Protein AF-A0A4Y9ZSH2-F1 (afdb_monomer_lite)

Secondary structure (DSSP, 8-state):
--------------PPPEEE-GGGGSTT-HHHHHHHHHHHHHHHHHTS--EEE-TTTS-THHHHHHHHHHHHHHTS-HHHHHTTBGGGTTSSSEEE-TTTSEETTEE-S--EEE-B---SS--TTSTT-S-----SSTTHHHHHHHHHHHHHHHHHHHHHHHHHHTT--HHHHHHHHTTTTT---BSS---HHHHTTTSS-----------SS-------B----TT-EE---HHHHHHHHT--TTSS-TTSPPPP-PPPPPEEHHHHHHHHHHHHHHTS-----

Radius of gyration: 20.84 Å; chains: 1; bounding box: 64×44×51 Å

Foldseek 3Di:
DDDDDDDDPDPPDDDAAEAELVCLVDPPSPVNLLVSLQSLLQSLFAPLDHHYDCVVQDPPVLVVVLQVVVVVLVPDDPVLQCVFALLVAQVAAGKADFQLWFDQLTRHRDIDGKDWDADPPADRPHHPRTDHDDHPPPCNVVSVVVVLVSVLVVVLSVLVSNCVSLVHDPVLNVVVCVFQVVFGKILDEDDVCFQLQQSRDPDDDDDDDPDPDDDDDRRIYRHTDQFDWGHHRPSSVVVQVPDDPVSDDPNGDDGDPDHHDIDRNNVVVSVQSCCRNPPSNNDPD

pLDDT: mean 79.4, std 17.87, range [27.34, 97.19]

Sequence (285 aa):
MTTILTPKTFPEAASLPIIDIAPWLRDGDKKGRLSTSASLHAACLEYGFFYLNISSYVDAAEPLELARLAHEFFALPQEEKDSISLSKQDCARGYQRLKENVTQGKGDSHEALDFYRPVEEPDKTKPLWGENQWPTIPTFREKYEKWVHKMKNLGLIVMEAMSVGLGMTPEEWQELRRQVDDSFWVMRVIVWEIWTNGLYNSTLHRVIHKGTNYRVSIPFFFEPNFTAVVKPLSAALRIQEGLDTSGRIPGTIPQSHKKYEPTVYGEFLKAKVSGNFATGKGKYD

Organism: NCBI:txid135208

InterPro domains:
  IPR026992 Non-haem dioxygenase, N-terminal domain [PF14226] (16-136)
  IPR027443 Isopenicillin N synthase-like superfamily [G3DSA:2.60.120.330] (2-190)
  IPR027443 Isopenicillin N synthase-like superfamily [G3DSA:2.60.120.330] (191-277)
  IPR044861 Isopenicillin N synthase-like, Fe(2+) 2OG dioxygenase domain [PF03171] (173-224)

Structure (mmCIF, N/CA/C/O backbone):
data_AF-A0A4Y9ZSH2-F1
#
_entry.id   AF-A0A4Y9ZSH2-F1
#
loop_
_atom_site.group_PDB
_atom_site.id
_atom_site.type_symbol
_atom_site.label_atom_id
_atom_site.label_alt_id
_atom_site.label_comp_id
_atom_site.label_asym_id
_atom_site.label_entity_id
_atom_site.label_seq_id
_atom_site.pdbx_PDB_ins_code
_atom_site.Cartn_x
_atom_site.Cartn_y
_atom_site.Cartn_z
_atom_site.occupancy
_atom_site.B_iso_or_equiv
_atom_site.auth_seq_id
_atom_site.auth_comp_id
_atom_site.auth_asym_id
_atom_site.auth_atom_id
_atom_site.pdbx_PDB_model_num
ATOM 1 N N . MET A 1 1 ? -41.940 26.003 -24.660 1.00 34.62 1 MET A N 1
ATOM 2 C CA . MET A 1 1 ? -40.513 25.758 -24.951 1.00 34.62 1 MET A CA 1
ATOM 3 C C . MET A 1 1 ? -39.856 25.297 -23.666 1.00 34.62 1 MET A C 1
ATOM 5 O O . MET A 1 1 ? -39.687 26.110 -22.770 1.00 34.62 1 MET A O 1
ATOM 9 N N . THR A 1 2 ? -39.538 24.010 -23.562 1.00 27.34 2 THR A N 1
ATOM 10 C CA . THR A 1 2 ? -38.763 23.467 -22.441 1.00 27.34 2 THR A CA 1
ATOM 11 C C . THR A 1 2 ? -37.757 22.503 -23.046 1.00 27.34 2 THR A C 1
ATOM 13 O O . THR A 1 2 ? -38.114 21.414 -23.489 1.00 27.34 2 THR A O 1
ATOM 16 N N . THR A 1 3 ? -36.520 22.967 -23.181 1.00 28.02 3 THR A N 1
ATOM 17 C CA . THR A 1 3 ? -35.417 22.205 -23.766 1.00 28.02 3 THR A CA 1
ATOM 18 C C . THR A 1 3 ? -34.987 21.138 -22.767 1.00 28.02 3 THR A C 1
ATOM 20 O O . THR A 1 3 ? -34.390 21.449 -21.738 1.00 28.02 3 THR A O 1
ATOM 23 N N . ILE A 1 4 ? -35.311 19.879 -23.055 1.00 33.28 4 ILE A N 1
ATOM 24 C CA . ILE A 1 4 ? -34.759 18.729 -22.338 1.00 33.28 4 ILE A CA 1
ATOM 25 C C . ILE A 1 4 ? -33.301 18.596 -22.786 1.00 33.28 4 ILE A C 1
ATOM 27 O O . ILE A 1 4 ? -33.025 18.343 -23.958 1.00 33.28 4 ILE A O 1
ATOM 31 N N . LEU A 1 5 ? -32.366 18.813 -21.861 1.00 31.08 5 LEU A N 1
ATOM 32 C CA . LEU A 1 5 ? -30.945 18.577 -22.090 1.00 31.08 5 LEU A CA 1
ATOM 33 C C . LEU A 1 5 ? -30.725 17.070 -22.263 1.00 31.08 5 LEU A C 1
ATOM 35 O O . LEU A 1 5 ? -30.874 16.299 -21.316 1.00 31.08 5 LEU A O 1
ATOM 39 N N . THR A 1 6 ? -30.375 16.648 -23.476 1.00 34.72 6 THR A N 1
ATOM 40 C CA . THR A 1 6 ? -29.894 15.290 -23.750 1.00 34.72 6 THR A CA 1
ATOM 41 C C . THR A 1 6 ? -28.630 15.004 -22.931 1.00 34.72 6 THR A C 1
ATOM 43 O O . THR A 1 6 ? -27.783 15.899 -22.806 1.00 34.72 6 THR A O 1
ATOM 46 N N . PRO A 1 7 ? -28.451 13.782 -22.391 1.00 37.91 7 PRO A N 1
ATOM 47 C CA . PRO A 1 7 ? -27.226 13.426 -21.690 1.00 37.91 7 PRO A CA 1
ATOM 48 C C . PRO A 1 7 ? -26.052 13.593 -22.651 1.00 37.91 7 PRO A C 1
ATOM 50 O O . PRO A 1 7 ? -26.074 13.049 -23.755 1.00 37.91 7 PRO A O 1
ATOM 53 N N . LYS A 1 8 ? -25.023 14.344 -22.242 1.00 37.22 8 LYS A N 1
ATOM 54 C CA . LYS A 1 8 ? -23.729 14.298 -22.923 1.00 37.22 8 LYS A CA 1
ATOM 55 C C . LYS A 1 8 ? -23.280 12.841 -22.903 1.00 37.22 8 LYS A C 1
ATOM 57 O O . LYS A 1 8 ? -23.040 12.290 -21.831 1.00 37.22 8 LYS A O 1
ATOM 62 N N . THR A 1 9 ? -23.207 12.222 -24.073 1.00 34.72 9 THR A N 1
ATOM 63 C CA . THR A 1 9 ? -22.517 10.951 -24.263 1.00 34.72 9 THR A CA 1
ATOM 64 C C . THR A 1 9 ? -21.087 11.150 -23.775 1.00 34.72 9 THR A C 1
ATOM 66 O O . THR A 1 9 ? -20.327 11.917 -24.368 1.00 34.72 9 THR A O 1
ATOM 69 N N . PHE A 1 10 ? -20.745 10.540 -22.641 1.00 40.16 10 PHE A N 1
ATOM 70 C CA . PHE A 1 10 ? -19.351 10.424 -22.237 1.00 40.16 10 PHE A CA 1
ATOM 71 C C . PHE A 1 10 ? -18.642 9.603 -23.324 1.00 40.16 10 PHE A C 1
ATOM 73 O O . PHE A 1 10 ? -19.229 8.614 -23.774 1.00 40.16 10 PHE A O 1
ATOM 80 N N . PRO A 1 11 ? -17.444 10.004 -23.789 1.00 43.72 11 PRO A N 1
ATOM 81 C CA . PRO A 1 11 ? -16.657 9.146 -24.664 1.00 43.72 11 PRO A CA 1
ATOM 82 C C . PRO A 1 11 ? -16.506 7.778 -23.994 1.00 43.72 11 PRO A C 1
ATOM 84 O O . PRO A 1 11 ? -16.401 7.706 -22.766 1.00 43.72 11 PRO A O 1
ATOM 87 N N . GLU A 1 12 ? -16.564 6.715 -24.795 1.00 46.25 12 GLU A N 1
ATOM 88 C CA . GLU A 1 12 ? -16.371 5.338 -24.346 1.00 46.25 12 GLU A CA 1
ATOM 89 C C . GLU A 1 12 ? -15.112 5.302 -23.472 1.00 46.25 12 GLU A C 1
ATOM 91 O O . GLU A 1 12 ? -14.026 5.681 -23.915 1.00 46.25 12 GLU A O 1
ATOM 96 N N . ALA A 1 13 ? -15.282 5.021 -22.178 1.00 55.47 13 ALA A N 1
ATOM 97 C CA . ALA A 1 13 ? -14.192 5.152 -21.225 1.00 55.47 13 ALA A CA 1
ATOM 98 C C . ALA A 1 13 ? -13.107 4.147 -21.614 1.00 55.47 13 ALA A C 1
ATOM 100 O O . ALA A 1 13 ? -13.357 2.944 -21.566 1.00 55.47 13 ALA A O 1
ATOM 101 N N . ALA A 1 14 ? -11.921 4.633 -21.996 1.00 61.38 14 ALA A N 1
ATOM 102 C CA . ALA A 1 14 ? -10.758 3.778 -22.182 1.00 61.38 14 ALA A CA 1
ATOM 103 C C . ALA A 1 14 ? -10.596 2.923 -20.916 1.00 61.38 14 ALA A C 1
ATOM 105 O O . ALA A 1 14 ? -10.432 3.451 -19.813 1.00 61.38 14 ALA A O 1
ATOM 106 N N . SER A 1 15 ? -10.745 1.605 -21.052 1.00 80.88 15 SER A N 1
ATOM 107 C CA . SER A 1 15 ? -10.573 0.690 -19.930 1.00 80.88 15 SER A CA 1
ATOM 108 C C . SER A 1 15 ? -9.107 0.708 -19.516 1.00 80.88 15 SER A C 1
ATOM 110 O O . SER A 1 15 ? -8.237 0.531 -20.368 1.00 80.88 15 SER A O 1
ATOM 112 N N . LEU A 1 16 ? -8.834 0.892 -18.222 1.00 87.06 16 LEU A N 1
ATOM 113 C CA . LEU A 1 16 ? -7.470 0.790 -17.703 1.00 87.06 16 LEU A CA 1
ATOM 114 C C . LEU A 1 16 ? -6.865 -0.578 -18.063 1.00 87.06 16 LEU A C 1
ATOM 116 O O . LEU A 1 16 ? -7.583 -1.585 -18.022 1.00 87.06 16 LEU A O 1
ATOM 120 N N . PRO A 1 17 ? -5.559 -0.641 -18.370 1.00 91.62 17 PRO A N 1
ATOM 121 C CA . PRO A 1 17 ? -4.914 -1.897 -18.718 1.00 91.62 17 PRO A CA 1
ATOM 122 C C . PRO A 1 17 ? -4.958 -2.876 -17.539 1.00 91.62 17 PRO A C 1
ATOM 124 O O . PRO A 1 17 ? -4.771 -2.491 -16.382 1.00 91.62 17 PRO A O 1
ATOM 127 N N . ILE A 1 18 ? -5.191 -4.153 -17.850 1.00 95.06 18 ILE A N 1
ATOM 128 C CA . ILE A 1 18 ? -5.069 -5.267 -16.908 1.00 95.06 18 ILE A CA 1
ATOM 129 C C . ILE A 1 18 ? -3.747 -5.971 -17.206 1.00 95.06 18 ILE A C 1
ATOM 131 O O . ILE A 1 18 ? -3.556 -6.493 -18.302 1.00 95.06 18 ILE A O 1
ATOM 135 N N . ILE A 1 19 ? -2.837 -5.980 -16.238 1.00 96.38 19 ILE A N 1
ATOM 136 C CA . ILE A 1 19 ? -1.473 -6.488 -16.400 1.00 96.38 19 ILE A CA 1
ATOM 137 C C . ILE A 1 19 ? -1.294 -7.726 -15.524 1.00 96.38 19 ILE A C 1
ATOM 139 O O . ILE A 1 19 ? -1.553 -7.675 -14.326 1.00 96.38 19 ILE A O 1
ATOM 143 N N . ASP A 1 20 ? -0.853 -8.840 -16.108 1.00 96.69 20 ASP A N 1
ATOM 144 C CA . ASP A 1 20 ? -0.603 -10.085 -15.375 1.00 96.69 20 ASP A CA 1
ATOM 145 C C . ASP A 1 20 ? 0.822 -10.136 -14.809 1.00 96.69 20 ASP A C 1
ATOM 147 O O . ASP A 1 20 ? 1.808 -9.985 -15.541 1.00 96.69 20 ASP A O 1
ATOM 151 N N . ILE A 1 21 ? 0.921 -10.358 -13.494 1.00 96.62 21 ILE A N 1
ATOM 152 C CA . ILE A 1 21 ? 2.196 -10.454 -12.776 1.00 96.62 21 ILE A CA 1
ATOM 153 C C . ILE A 1 21 ? 2.795 -11.866 -12.806 1.00 96.62 21 ILE A C 1
ATOM 155 O O . ILE A 1 21 ? 3.947 -12.044 -12.416 1.00 96.62 21 ILE A O 1
ATOM 159 N N . ALA A 1 22 ? 2.062 -12.878 -13.283 1.00 97.06 22 ALA A N 1
ATOM 160 C CA . ALA A 1 22 ? 2.500 -14.276 -13.275 1.00 97.06 22 ALA A CA 1
ATOM 161 C C . ALA A 1 22 ? 3.917 -14.533 -13.840 1.00 97.06 22 ALA A C 1
ATOM 163 O O . ALA A 1 22 ? 4.637 -15.351 -13.257 1.00 97.06 22 ALA A O 1
ATOM 164 N N . PRO A 1 23 ? 4.390 -13.853 -14.909 1.00 97.19 23 PRO A N 1
ATOM 165 C CA . PRO A 1 23 ? 5.764 -14.025 -15.396 1.00 97.19 23 PRO A CA 1
ATOM 166 C C . PRO A 1 23 ? 6.853 -13.684 -14.372 1.00 97.19 23 PRO A C 1
ATOM 168 O O . PRO A 1 23 ? 7.943 -14.255 -14.400 1.00 97.19 23 PRO A O 1
ATOM 171 N N . TRP A 1 24 ? 6.558 -12.779 -13.441 1.00 95.94 24 TRP A N 1
ATOM 172 C CA . TRP A 1 24 ? 7.470 -12.375 -12.375 1.00 95.94 24 TRP A CA 1
ATOM 173 C C . TRP A 1 24 ? 7.472 -13.328 -11.172 1.00 95.94 24 TRP A C 1
ATOM 175 O O . TRP A 1 24 ? 8.364 -13.242 -10.335 1.00 95.94 24 TRP A O 1
ATOM 185 N N . LEU A 1 25 ? 6.534 -14.278 -11.110 1.00 94.81 25 LEU A N 1
ATOM 186 C CA . LEU A 1 25 ? 6.449 -15.289 -10.046 1.00 94.81 25 LEU A CA 1
ATOM 187 C C . LEU A 1 25 ? 7.227 -16.573 -10.364 1.00 94.81 25 LEU A C 1
ATOM 189 O O . LEU A 1 25 ? 7.342 -17.455 -9.517 1.00 94.81 25 LEU A O 1
ATOM 193 N N . ARG A 1 26 ? 7.714 -16.712 -11.602 1.00 89.88 26 ARG A N 1
ATOM 194 C CA . ARG A 1 26 ? 8.382 -17.917 -12.108 1.00 89.88 26 ARG A CA 1
ATOM 195 C C . ARG A 1 26 ? 9.829 -17.607 -12.446 1.00 89.88 26 ARG A C 1
ATOM 197 O O . ARG A 1 26 ? 10.126 -16.568 -13.043 1.00 89.88 26 ARG A O 1
ATOM 204 N N . ASP A 1 27 ? 10.726 -18.525 -12.122 1.00 86.25 27 ASP A N 1
ATOM 205 C CA . ASP A 1 27 ? 12.119 -18.416 -12.538 1.00 86.25 27 ASP A CA 1
ATOM 206 C C . ASP A 1 27 ? 12.274 -18.724 -14.032 1.00 86.25 27 ASP A C 1
ATOM 208 O O . ASP A 1 27 ? 11.602 -19.590 -14.590 1.00 86.25 27 ASP A O 1
ATOM 212 N N . GLY A 1 28 ? 13.165 -17.989 -14.701 1.00 84.75 28 GLY A N 1
ATOM 213 C CA . GLY A 1 28 ? 13.553 -18.254 -16.090 1.00 84.75 28 GLY A CA 1
ATOM 214 C C . GLY A 1 28 ? 12.653 -17.669 -17.190 1.00 84.75 28 GLY A C 1
ATOM 215 O O . GLY A 1 28 ? 13.060 -17.692 -18.352 1.00 84.75 28 GLY A O 1
ATOM 216 N N . ASP A 1 29 ? 11.496 -17.074 -16.875 1.00 91.19 29 ASP A N 1
ATOM 217 C CA . ASP A 1 29 ? 10.594 -16.462 -17.872 1.00 91.19 29 ASP A CA 1
ATOM 218 C C . ASP A 1 29 ? 11.053 -15.058 -18.317 1.00 91.19 29 ASP A C 1
ATOM 220 O O . ASP A 1 29 ? 10.394 -14.041 -18.093 1.00 91.19 29 ASP A O 1
ATOM 224 N N . LYS A 1 30 ? 12.229 -14.981 -18.951 1.00 92.50 30 LYS A N 1
ATOM 225 C CA . LYS A 1 30 ? 12.838 -13.703 -19.364 1.00 92.50 30 LYS A CA 1
ATOM 226 C C . LYS A 1 30 ? 11.933 -12.895 -20.297 1.00 92.50 30 LYS A C 1
ATOM 228 O O . LYS A 1 30 ? 11.801 -11.686 -20.133 1.00 92.50 30 LYS A O 1
ATOM 233 N N . LYS A 1 31 ? 11.308 -13.559 -21.277 1.00 94.50 31 LYS A N 1
ATOM 234 C CA . LYS A 1 31 ? 10.448 -12.898 -22.268 1.00 94.50 31 LYS A CA 1
ATOM 235 C C . LYS A 1 31 ? 9.162 -12.377 -21.625 1.00 94.50 31 LYS A C 1
ATOM 237 O O . LYS A 1 31 ? 8.782 -11.241 -21.896 1.00 94.50 31 LYS A O 1
ATOM 242 N N . GLY A 1 32 ? 8.522 -13.176 -20.769 1.00 95.56 32 GLY A N 1
ATOM 243 C CA . GLY A 1 32 ? 7.326 -12.761 -20.046 1.00 95.56 32 GLY A CA 1
ATOM 244 C C . GLY A 1 32 ? 7.609 -11.591 -19.106 1.00 95.56 32 GLY A C 1
ATOM 245 O O . GLY A 1 32 ? 6.885 -10.602 -19.155 1.00 95.56 32 GLY A O 1
ATOM 246 N N . ARG A 1 33 ? 8.708 -11.637 -18.338 1.00 95.88 33 ARG A N 1
ATOM 247 C CA . ARG A 1 33 ? 9.111 -10.531 -17.451 1.00 95.88 33 ARG A CA 1
ATOM 248 C C . ARG A 1 33 ? 9.298 -9.217 -18.209 1.00 95.88 33 ARG A C 1
ATOM 250 O O . ARG A 1 33 ? 8.721 -8.214 -17.803 1.00 95.88 33 ARG A O 1
ATOM 257 N N . LEU A 1 34 ? 10.024 -9.239 -19.333 1.00 95.25 34 LEU A N 1
ATOM 258 C CA . LEU A 1 34 ? 10.220 -8.057 -20.185 1.00 95.25 34 LEU A CA 1
ATOM 259 C C . LEU A 1 34 ? 8.894 -7.509 -20.728 1.00 95.25 34 LEU A C 1
ATOM 261 O O . LEU A 1 34 ? 8.670 -6.302 -20.692 1.00 95.25 34 LEU A O 1
ATOM 265 N N . SER A 1 35 ? 8.003 -8.389 -21.194 1.00 95.69 35 SER A N 1
ATOM 266 C CA . SER A 1 35 ? 6.684 -7.985 -21.688 1.00 95.69 35 SER A CA 1
ATOM 267 C C . SER A 1 35 ? 5.836 -7.343 -20.587 1.00 95.69 35 SER A C 1
ATOM 269 O O . SER A 1 35 ? 5.268 -6.277 -20.809 1.00 95.69 35 SER A O 1
ATOM 271 N N . THR A 1 36 ? 5.772 -7.951 -19.397 1.00 96.62 36 THR A N 1
ATOM 272 C CA . THR A 1 36 ? 5.038 -7.402 -18.247 1.00 96.62 36 THR A CA 1
ATOM 273 C C . THR A 1 36 ? 5.600 -6.041 -17.834 1.00 96.62 36 THR A C 1
ATOM 275 O O . THR A 1 36 ? 4.837 -5.101 -17.622 1.00 96.62 36 THR A O 1
ATOM 278 N N . SER A 1 37 ? 6.926 -5.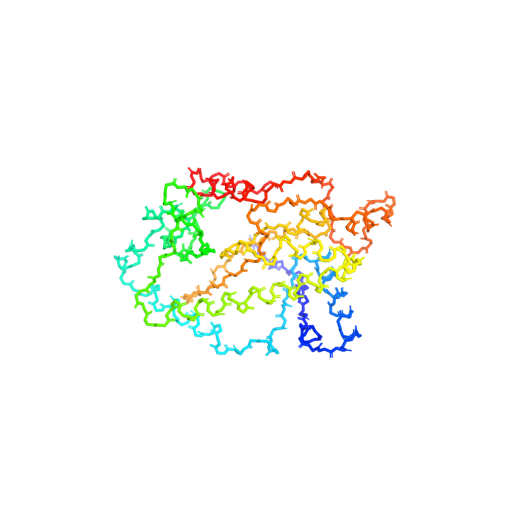902 -17.771 1.00 96.31 37 SER A N 1
ATOM 279 C CA . SER A 1 37 ? 7.600 -4.642 -17.441 1.00 96.31 37 SER A CA 1
ATOM 280 C C . SER A 1 37 ? 7.316 -3.527 -18.445 1.00 96.31 37 SER A C 1
ATOM 282 O O . SER A 1 37 ? 7.059 -2.395 -18.038 1.00 96.31 37 SER A O 1
ATOM 284 N N . ALA A 1 38 ? 7.304 -3.839 -19.744 1.00 93.75 38 ALA A N 1
ATOM 285 C CA . ALA A 1 38 ? 6.947 -2.876 -20.782 1.00 93.75 38 ALA A CA 1
ATOM 286 C C . ALA A 1 38 ? 5.488 -2.407 -20.648 1.00 93.75 38 ALA A C 1
ATOM 288 O O . ALA A 1 38 ? 5.216 -1.212 -20.745 1.00 93.75 38 ALA A O 1
ATOM 289 N N . SER A 1 39 ? 4.555 -3.321 -20.355 1.00 94.38 39 SER A N 1
ATOM 290 C CA . SER A 1 39 ? 3.151 -2.968 -20.108 1.00 94.38 39 SER A CA 1
ATOM 291 C C . SER A 1 39 ? 2.970 -2.104 -18.858 1.00 94.38 39 SER A C 1
ATOM 293 O O . SER A 1 39 ? 2.193 -1.154 -18.897 1.00 94.38 39 SER A O 1
ATOM 295 N N . LEU A 1 40 ? 3.694 -2.394 -17.768 1.00 93.06 40 LEU A N 1
ATOM 296 C CA . LEU A 1 40 ? 3.680 -1.563 -16.556 1.00 93.06 40 LEU A CA 1
ATOM 297 C C . LEU A 1 40 ? 4.196 -0.154 -16.850 1.00 93.06 40 LEU A C 1
ATOM 299 O O . LEU A 1 40 ? 3.551 0.822 -16.480 1.00 93.06 40 LEU A O 1
ATOM 303 N N . HIS A 1 41 ? 5.325 -0.051 -17.554 1.00 91.06 41 HIS A N 1
ATOM 304 C CA . HIS A 1 41 ? 5.907 1.230 -17.940 1.00 91.06 41 HIS A CA 1
ATOM 305 C C . HIS A 1 41 ? 4.937 2.066 -18.784 1.00 91.06 41 HIS A C 1
ATOM 307 O O . HIS A 1 41 ? 4.653 3.210 -18.430 1.00 91.06 41 HIS A O 1
ATOM 313 N N . ALA A 1 42 ? 4.361 1.477 -19.838 1.00 88.38 42 ALA A N 1
ATOM 314 C CA . ALA A 1 42 ? 3.377 2.146 -20.687 1.00 88.38 42 ALA A CA 1
ATOM 315 C C . ALA A 1 42 ? 2.142 2.588 -19.888 1.00 88.38 42 ALA A C 1
ATOM 317 O O . ALA A 1 42 ? 1.715 3.735 -19.990 1.00 88.38 42 ALA A O 1
ATOM 318 N N . ALA A 1 43 ? 1.611 1.724 -19.018 1.00 88.44 43 ALA A N 1
ATOM 319 C CA . ALA A 1 43 ? 0.450 2.064 -18.205 1.00 88.44 43 ALA A CA 1
ATOM 320 C C . ALA A 1 43 ? 0.718 3.229 -17.238 1.00 88.44 43 ALA A C 1
ATOM 322 O O . ALA A 1 43 ? -0.125 4.115 -17.072 1.00 88.44 43 ALA A O 1
ATOM 323 N N . CYS A 1 44 ? 1.902 3.257 -16.624 1.00 87.12 44 CYS A N 1
ATOM 324 C CA . CYS A 1 44 ? 2.326 4.360 -15.770 1.00 87.12 44 CYS A CA 1
ATOM 325 C C . CYS A 1 44 ? 2.515 5.670 -16.550 1.00 87.12 44 CYS A C 1
ATOM 327 O O . CYS A 1 44 ? 2.158 6.725 -16.025 1.00 87.12 44 CYS A O 1
ATOM 329 N N . LEU A 1 45 ? 3.032 5.608 -17.782 1.00 81.88 45 LEU A N 1
ATOM 330 C CA . LEU A 1 45 ? 3.220 6.774 -18.651 1.00 81.88 45 LEU A CA 1
ATOM 331 C C . LEU A 1 45 ? 1.920 7.313 -19.253 1.00 81.88 45 LEU A C 1
ATOM 333 O O . LEU A 1 45 ? 1.825 8.514 -19.479 1.00 81.88 45 LEU A O 1
ATOM 337 N N . GLU A 1 46 ? 0.952 6.454 -19.568 1.00 83.44 46 GLU A N 1
ATOM 338 C CA . GLU A 1 46 ? -0.277 6.835 -20.277 1.00 83.44 46 GLU A CA 1
ATOM 339 C C . GLU A 1 46 ? -1.437 7.154 -19.330 1.00 83.44 46 GLU A C 1
ATOM 341 O O . GLU A 1 46 ? -2.182 8.103 -19.566 1.00 83.44 46 GLU A O 1
ATOM 346 N N . TYR A 1 47 ? -1.593 6.379 -18.254 1.00 84.06 47 TYR A N 1
ATOM 347 C CA . TYR A 1 47 ? -2.776 6.449 -17.388 1.00 84.06 47 TYR A CA 1
ATOM 348 C C . TYR A 1 47 ? -2.441 6.816 -15.943 1.00 84.06 47 TYR A C 1
ATOM 350 O O . TYR A 1 47 ? -3.306 7.323 -15.231 1.00 84.06 47 TYR A O 1
ATOM 358 N N . GLY A 1 48 ? -1.231 6.490 -15.474 1.00 81.25 48 GLY A N 1
ATOM 359 C CA . GLY A 1 48 ? -0.866 6.566 -14.054 1.00 81.25 48 GLY A CA 1
ATOM 360 C C . GLY A 1 48 ? -1.633 5.580 -13.155 1.00 81.25 48 GLY A C 1
ATOM 361 O O . GLY A 1 48 ? -1.480 5.610 -11.936 1.00 81.25 48 GLY A O 1
ATOM 362 N N . PHE A 1 49 ? -2.443 4.695 -13.747 1.00 85.56 49 PHE A N 1
ATOM 363 C CA . PHE A 1 49 ? -3.208 3.637 -13.091 1.00 85.56 49 PHE A CA 1
ATOM 364 C C . PHE A 1 49 ? -3.296 2.399 -13.985 1.00 85.56 49 PHE A C 1
ATOM 366 O O . PHE A 1 49 ? -3.339 2.490 -15.209 1.00 85.56 49 PHE A O 1
ATOM 373 N N . PHE A 1 50 ? -3.389 1.233 -13.355 1.00 91.19 50 PHE A N 1
ATOM 374 C CA . PHE A 1 50 ? -3.641 -0.047 -14.010 1.00 91.19 50 PHE A CA 1
ATOM 375 C C . PHE A 1 50 ? -4.295 -1.015 -13.024 1.00 91.19 50 PHE A C 1
ATOM 377 O O . PHE A 1 50 ? -4.214 -0.835 -11.806 1.00 91.19 50 PHE A O 1
ATOM 384 N N . TYR A 1 51 ? -4.923 -2.062 -13.549 1.00 92.69 51 TYR A N 1
ATOM 385 C CA . TYR A 1 51 ? -5.294 -3.231 -12.763 1.00 92.69 51 TYR A CA 1
ATOM 386 C C . TYR A 1 51 ? -4.167 -4.257 -12.834 1.00 92.69 51 TYR A C 1
ATOM 388 O O . TYR A 1 51 ? -3.666 -4.566 -13.913 1.00 92.69 51 TYR A O 1
ATOM 396 N N . LEU A 1 52 ? -3.785 -4.815 -11.689 1.00 95.44 52 LEU A N 1
ATOM 397 C CA . LEU A 1 52 ? -2.838 -5.923 -11.630 1.00 95.44 52 LEU A CA 1
ATOM 398 C C . LEU A 1 52 ? -3.613 -7.230 -11.444 1.00 95.44 52 LEU A C 1
ATOM 400 O O . LEU A 1 52 ? -4.310 -7.404 -10.443 1.00 95.44 52 LEU A O 1
ATOM 404 N N . ASN A 1 53 ? -3.495 -8.154 -12.394 1.00 95.81 53 ASN A N 1
ATOM 405 C CA . ASN A 1 53 ? -3.975 -9.514 -12.212 1.00 95.81 53 ASN A CA 1
ATOM 406 C C . ASN A 1 53 ? -2.982 -10.273 -11.322 1.00 95.81 53 ASN A C 1
ATOM 408 O O . ASN A 1 53 ? -1.851 -10.553 -11.716 1.00 95.81 53 ASN A O 1
ATOM 412 N N . ILE A 1 54 ? -3.439 -10.592 -10.112 1.00 96.31 54 ILE A N 1
ATOM 413 C CA . ILE A 1 54 ? -2.676 -11.278 -9.063 1.00 96.31 54 ILE A CA 1
ATOM 414 C C . ILE A 1 54 ? -3.240 -12.666 -8.742 1.00 96.31 54 ILE A C 1
ATOM 416 O O . ILE A 1 54 ? -2.886 -13.242 -7.717 1.00 96.31 54 ILE A O 1
ATOM 420 N N . SER A 1 55 ? -4.118 -13.210 -9.590 1.00 95.75 55 SER A N 1
ATOM 421 C CA . SER A 1 55 ? -4.759 -14.521 -9.369 1.00 95.75 55 SER A CA 1
ATOM 422 C C . SER A 1 55 ? -3.757 -15.673 -9.228 1.00 95.75 55 SER A C 1
ATOM 424 O O . SER A 1 55 ? -4.011 -16.635 -8.515 1.00 95.75 55 SER A O 1
ATOM 426 N N . SER A 1 56 ? -2.581 -15.539 -9.842 1.00 95.44 56 SER A N 1
ATOM 427 C CA . SER A 1 56 ? -1.462 -16.483 -9.722 1.00 95.44 56 SER A CA 1
ATOM 428 C C . SER A 1 56 ? -0.681 -16.362 -8.402 1.00 95.44 56 SER A C 1
ATOM 430 O O . SER A 1 56 ? 0.218 -17.159 -8.149 1.00 95.44 56 SER A O 1
ATOM 432 N N . TYR A 1 57 ? -0.972 -15.346 -7.584 1.00 96.56 57 TYR A N 1
ATOM 433 C CA . TYR A 1 57 ? -0.233 -14.996 -6.364 1.00 96.56 57 TYR A CA 1
ATOM 434 C C . TYR A 1 57 ? -1.107 -15.001 -5.098 1.00 96.56 57 TYR A C 1
ATOM 436 O O . TYR A 1 57 ? -0.636 -15.305 -3.998 1.00 96.56 57 TYR A O 1
ATOM 444 N N . VAL A 1 58 ? -2.385 -14.650 -5.241 1.00 95.44 58 VAL A N 1
ATOM 445 C CA . VAL A 1 58 ? -3.365 -14.537 -4.157 1.00 95.44 58 VAL A CA 1
ATOM 446 C C . VAL A 1 58 ? -4.562 -15.425 -4.458 1.00 95.44 58 VAL A C 1
ATOM 448 O O . VAL A 1 58 ? -5.153 -15.323 -5.532 1.00 95.44 58 VAL A O 1
ATOM 451 N N . ASP A 1 59 ? -4.957 -16.234 -3.475 1.00 96.38 59 ASP A N 1
ATOM 452 C CA . ASP A 1 59 ? -6.238 -16.928 -3.523 1.00 96.38 59 ASP A CA 1
ATOM 453 C C . ASP A 1 59 ? -7.369 -15.916 -3.292 1.00 96.38 59 ASP A C 1
ATOM 455 O O . ASP A 1 59 ? -7.300 -15.090 -2.378 1.00 96.38 59 ASP A O 1
ATOM 459 N N . ALA A 1 60 ? -8.420 -15.967 -4.112 1.00 93.62 60 ALA A N 1
ATOM 460 C CA . ALA A 1 60 ? -9.536 -15.026 -4.036 1.00 93.62 60 ALA A CA 1
ATOM 461 C C . ALA A 1 60 ? -10.265 -15.048 -2.677 1.00 93.62 60 ALA A C 1
ATOM 463 O O . ALA A 1 60 ? -10.858 -14.040 -2.294 1.00 93.62 60 ALA A O 1
ATOM 464 N N . ALA A 1 61 ? -10.197 -16.151 -1.926 1.00 96.56 61 ALA A N 1
ATOM 465 C CA . ALA A 1 61 ? -10.764 -16.255 -0.587 1.00 96.56 61 ALA A CA 1
ATOM 466 C C . ALA A 1 61 ? -10.053 -15.350 0.432 1.00 96.56 61 ALA A C 1
ATOM 468 O O . ALA A 1 61 ? -10.684 -14.907 1.388 1.00 96.56 61 ALA A O 1
ATOM 469 N N . GLU A 1 62 ? -8.769 -15.030 0.237 1.00 95.44 62 GLU A N 1
ATOM 470 C CA . GLU A 1 62 ? -8.008 -14.195 1.173 1.00 95.44 62 GLU A CA 1
ATOM 471 C C . GLU A 1 62 ? -8.574 -12.766 1.293 1.00 95.44 62 GLU A C 1
ATOM 473 O O . GLU A 1 62 ? -8.963 -12.387 2.399 1.00 95.44 62 GLU A O 1
ATOM 478 N N . PRO A 1 63 ? -8.696 -11.961 0.216 1.00 88.81 63 PRO A N 1
ATOM 479 C CA . PRO A 1 63 ? -9.280 -10.624 0.319 1.00 88.81 63 PRO A CA 1
ATOM 480 C C . PRO A 1 63 ? -10.771 -10.643 0.686 1.00 88.81 63 PRO A C 1
ATOM 482 O O . PRO A 1 63 ? -11.244 -9.698 1.319 1.00 88.81 63 PRO A O 1
ATOM 485 N N . LEU A 1 64 ? -11.511 -11.702 0.331 1.00 89.00 64 LEU A N 1
ATOM 486 C CA . LEU A 1 64 ? -12.906 -11.870 0.753 1.00 89.00 64 LEU A CA 1
ATOM 487 C C . LEU A 1 64 ? -13.016 -12.051 2.270 1.00 89.00 64 LEU A C 1
ATOM 489 O O . LEU A 1 64 ? -13.874 -11.431 2.898 1.00 89.00 64 LEU A O 1
ATOM 493 N N . GLU A 1 65 ? -12.121 -12.837 2.868 1.00 93.75 65 GLU A N 1
ATOM 494 C CA . GLU A 1 65 ? -12.080 -13.037 4.315 1.00 93.75 65 GLU A CA 1
ATOM 495 C C . GLU A 1 65 ? -11.693 -11.751 5.056 1.00 93.75 65 GLU A C 1
ATOM 497 O O . GLU A 1 65 ? -12.311 -11.405 6.061 1.00 93.75 65 GLU A O 1
ATOM 502 N N . LEU A 1 66 ? -10.739 -10.976 4.531 1.00 90.56 66 LEU A N 1
ATOM 503 C CA . LEU A 1 66 ? -10.406 -9.666 5.101 1.00 90.56 66 LEU A CA 1
ATOM 504 C C . LEU A 1 66 ? -11.591 -8.697 5.029 1.00 90.56 66 LEU A C 1
ATOM 506 O O . LEU A 1 66 ? -11.871 -7.992 5.996 1.00 90.56 66 LEU A O 1
ATOM 510 N N . ALA A 1 67 ? -12.316 -8.675 3.905 1.00 86.06 67 ALA A N 1
ATOM 511 C CA . ALA A 1 67 ? -13.516 -7.856 3.772 1.00 86.06 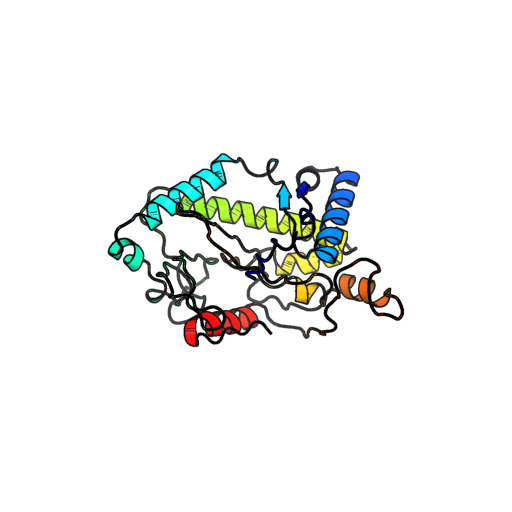67 ALA A CA 1
ATOM 512 C C . ALA A 1 67 ? -14.598 -8.2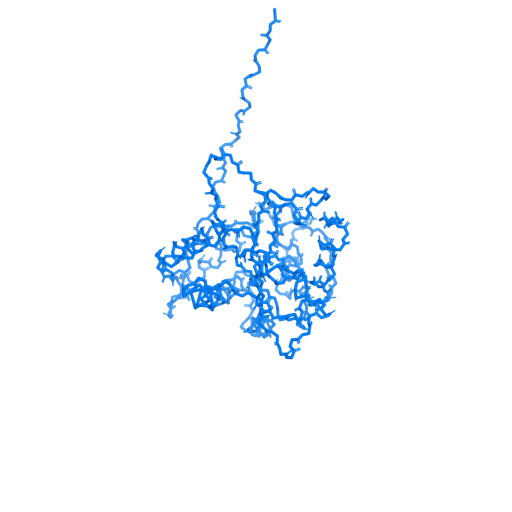83 4.773 1.00 86.06 67 ALA A C 1
ATOM 514 O O . ALA A 1 67 ? -15.214 -7.423 5.401 1.00 86.06 67 ALA A O 1
ATOM 515 N N . ARG A 1 68 ? -14.794 -9.593 4.973 1.00 92.44 68 ARG A N 1
ATOM 516 C CA . ARG A 1 68 ? -15.713 -10.140 5.982 1.00 92.44 68 ARG A CA 1
ATOM 517 C C . ARG A 1 68 ? -15.341 -9.675 7.393 1.00 92.44 68 ARG A C 1
ATOM 519 O O . ARG A 1 68 ? -16.210 -9.183 8.107 1.00 92.44 68 ARG A O 1
ATOM 526 N N . LEU A 1 69 ? -14.065 -9.772 7.768 1.00 92.06 69 LEU A N 1
ATOM 527 C CA . LEU A 1 69 ? -13.549 -9.315 9.064 1.00 92.06 69 LEU A CA 1
ATOM 528 C C . LEU A 1 69 ? -13.719 -7.800 9.257 1.00 92.06 69 LEU A C 1
ATOM 530 O O . LEU A 1 69 ? -14.106 -7.351 10.334 1.00 92.06 69 LEU A O 1
ATOM 534 N N . ALA A 1 70 ? -13.485 -7.002 8.212 1.00 86.81 70 ALA A N 1
ATOM 535 C CA . ALA A 1 70 ? -13.745 -5.565 8.245 1.00 86.81 70 ALA A CA 1
ATOM 536 C C . ALA A 1 70 ? -15.235 -5.261 8.456 1.00 86.81 70 ALA A C 1
ATOM 538 O O . ALA A 1 70 ? -15.577 -4.410 9.271 1.00 86.81 70 ALA A O 1
ATOM 539 N N . HIS A 1 71 ? -16.125 -5.961 7.747 1.00 86.25 71 HIS A N 1
ATOM 540 C CA . HIS A 1 71 ? -17.568 -5.827 7.945 1.00 86.25 71 HIS A CA 1
ATOM 541 C C . HIS A 1 71 ? -17.981 -6.173 9.379 1.00 86.25 71 HIS A C 1
ATOM 543 O O . HIS A 1 71 ? -18.784 -5.450 9.961 1.00 86.25 71 HIS A O 1
ATOM 549 N N . GLU A 1 72 ? -17.414 -7.239 9.948 1.00 91.81 72 GLU A N 1
ATOM 550 C CA . GLU A 1 72 ? -17.639 -7.632 11.340 1.00 91.81 72 GLU A CA 1
ATOM 551 C C . GLU A 1 72 ? -17.209 -6.520 12.306 1.00 91.81 72 GLU A C 1
ATOM 553 O O . GLU A 1 72 ? -17.992 -6.130 13.166 1.00 91.81 72 GLU A O 1
ATOM 558 N N . PHE A 1 73 ? -16.031 -5.923 12.095 1.00 90.81 73 PHE A N 1
ATOM 559 C CA . PHE A 1 73 ? -15.551 -4.789 12.889 1.00 90.81 73 PHE A CA 1
ATOM 560 C C . PHE A 1 73 ? -16.457 -3.558 12.787 1.00 90.81 73 PHE A C 1
ATOM 562 O O . PHE A 1 73 ? -16.848 -2.990 13.804 1.00 90.81 73 PHE A O 1
ATOM 569 N N . PHE A 1 74 ? -16.816 -3.133 11.575 1.00 86.88 74 PHE A N 1
ATOM 570 C CA . PHE A 1 74 ? -17.601 -1.909 11.396 1.00 86.88 74 PHE A CA 1
ATOM 571 C C . PHE A 1 74 ? -19.058 -2.045 11.858 1.00 86.88 74 PHE A C 1
ATOM 573 O O . PHE A 1 74 ? -19.693 -1.031 12.167 1.00 86.88 74 PHE A O 1
ATOM 580 N N . ALA A 1 75 ? -19.558 -3.281 11.970 1.00 89.06 75 ALA A N 1
ATOM 581 C CA . ALA A 1 75 ? -20.858 -3.604 12.551 1.00 89.06 75 ALA A CA 1
ATOM 582 C C . ALA A 1 75 ? -20.876 -3.597 14.093 1.00 89.06 75 ALA A C 1
ATOM 584 O O . ALA A 1 75 ? -21.965 -3.628 14.671 1.00 89.06 75 ALA A O 1
ATOM 585 N N . LEU A 1 76 ? -19.716 -3.548 14.761 1.00 89.94 76 LEU A N 1
ATOM 586 C CA . LEU A 1 76 ? -19.645 -3.484 16.223 1.00 89.94 76 LEU A CA 1
ATOM 587 C C . LEU A 1 76 ? -20.290 -2.199 16.778 1.00 89.94 76 LEU A C 1
ATOM 589 O O . LEU A 1 76 ? -20.329 -1.165 16.092 1.00 89.94 76 LEU A O 1
ATOM 593 N N . PRO A 1 77 ? -20.748 -2.220 18.047 1.00 95.81 77 PRO A N 1
ATOM 594 C CA . PRO A 1 77 ? -21.169 -1.020 18.756 1.00 95.81 77 PRO A CA 1
ATOM 595 C C . PRO A 1 77 ? -20.109 0.083 18.696 1.00 95.81 77 PRO A C 1
ATOM 597 O O . PRO A 1 77 ? -18.906 -0.173 18.739 1.00 95.81 77 PRO A O 1
ATOM 600 N N . GLN A 1 78 ? -20.556 1.339 18.633 1.00 92.38 78 GLN A N 1
ATOM 601 C CA . GLN A 1 78 ? -19.649 2.478 18.480 1.00 92.38 78 GLN A CA 1
ATOM 602 C C . GLN A 1 78 ? -18.591 2.546 19.594 1.00 92.38 78 GLN A C 1
ATOM 604 O O . GLN A 1 78 ? -17.442 2.863 19.307 1.00 92.38 78 GLN A O 1
ATOM 609 N N . GLU A 1 79 ? -18.956 2.186 20.826 1.00 96.06 79 GLU A N 1
ATOM 610 C CA . GLU A 1 79 ? -18.044 2.141 21.974 1.00 96.06 79 GLU A CA 1
ATOM 611 C C . GLU A 1 79 ? -16.885 1.151 21.774 1.00 96.06 79 GLU A C 1
ATOM 613 O O . GLU A 1 79 ? -15.737 1.476 22.078 1.00 96.06 79 GLU A O 1
ATOM 618 N N . GLU A 1 80 ? -17.151 -0.022 21.192 1.00 94.50 80 GLU A N 1
ATOM 619 C CA . GLU A 1 80 ? -16.108 -1.001 20.877 1.00 94.50 80 GLU A CA 1
ATOM 620 C C . GLU A 1 80 ? -15.163 -0.472 19.796 1.00 94.50 80 GLU A C 1
ATOM 622 O O . GLU A 1 80 ? -13.947 -0.620 19.911 1.00 94.50 80 GLU A O 1
ATOM 627 N N . LYS A 1 81 ? -15.686 0.232 18.786 1.00 91.81 81 LYS A N 1
ATOM 628 C CA . LYS A 1 81 ? -14.851 0.865 17.752 1.00 91.81 81 LYS A CA 1
ATOM 629 C C . LYS A 1 81 ? -14.003 2.003 18.330 1.00 91.81 81 LYS A C 1
ATOM 631 O O . LYS A 1 81 ? -12.804 2.082 18.069 1.00 91.81 81 LYS A O 1
ATOM 636 N N . ASP A 1 82 ? -14.580 2.838 19.192 1.00 94.50 82 ASP A N 1
ATOM 637 C CA . ASP A 1 82 ? -13.856 3.921 19.872 1.00 94.50 82 ASP A CA 1
ATOM 638 C C . ASP A 1 82 ? -12.823 3.414 20.879 1.00 94.50 82 ASP A C 1
ATOM 640 O O . ASP A 1 82 ? -11.887 4.140 21.237 1.00 94.50 82 ASP A O 1
ATOM 644 N N . SER A 1 83 ? -12.970 2.169 21.344 1.00 96.75 83 SER A N 1
ATOM 645 C CA . SER A 1 83 ? -12.023 1.555 22.268 1.00 96.75 83 SER A CA 1
ATOM 646 C C . SER A 1 83 ? -10.600 1.516 21.693 1.00 96.75 83 SER A C 1
ATOM 648 O O . SER A 1 83 ? -9.650 1.585 22.473 1.00 96.75 83 SER A O 1
ATOM 650 N N . ILE A 1 84 ? -10.472 1.537 20.362 1.00 95.25 84 ILE A N 1
ATOM 651 C CA . ILE A 1 84 ? -9.214 1.555 19.609 1.00 95.25 84 ILE A CA 1
ATOM 652 C C . ILE A 1 84 ? -9.048 2.818 18.746 1.00 95.25 84 ILE A C 1
ATOM 654 O O . ILE A 1 84 ? -8.388 2.779 17.710 1.00 95.25 84 ILE A O 1
ATOM 658 N N . SER A 1 85 ? -9.660 3.944 19.136 1.00 94.00 85 SER A N 1
ATOM 659 C CA . SER A 1 85 ? -9.527 5.231 18.429 1.00 94.00 85 SER A CA 1
ATOM 660 C C . SER A 1 85 ? -8.066 5.664 18.249 1.00 94.00 85 SER A C 1
ATOM 662 O O . SER A 1 85 ? -7.245 5.498 19.156 1.00 94.00 85 SER A O 1
ATOM 664 N N . LEU A 1 86 ? -7.756 6.300 17.113 1.00 88.31 86 LEU A N 1
ATOM 665 C CA . LEU A 1 86 ? -6.445 6.896 16.817 1.00 88.31 86 LEU A CA 1
ATOM 666 C C . LEU A 1 86 ? -5.909 7.800 17.937 1.00 88.31 86 LEU A C 1
ATOM 668 O O . LEU A 1 86 ? -4.706 7.815 18.202 1.00 88.31 86 LEU A O 1
ATOM 672 N N . SER A 1 87 ? -6.796 8.510 18.645 1.00 90.62 87 SER A N 1
ATOM 673 C CA . SER A 1 87 ? -6.423 9.459 19.701 1.00 90.62 87 SER A CA 1
ATOM 674 C C . SER A 1 87 ? -5.863 8.784 20.955 1.00 90.62 87 SER A C 1
ATOM 676 O O . SER A 1 87 ? -5.394 9.462 21.867 1.00 90.62 87 SER A O 1
ATOM 678 N N . LYS A 1 88 ? -5.951 7.452 21.045 1.00 93.62 88 LYS A N 1
ATOM 679 C CA . LYS A 1 88 ? -5.367 6.665 22.138 1.00 93.62 88 LYS A CA 1
ATOM 680 C C . LYS A 1 88 ? -3.891 6.331 21.911 1.00 93.62 88 LYS A C 1
ATOM 682 O O . LYS A 1 88 ? -3.223 5.905 22.854 1.00 93.62 88 LYS A O 1
ATOM 687 N N . GLN A 1 89 ? -3.396 6.535 20.692 1.00 93.44 89 GLN A N 1
ATOM 688 C CA . GLN A 1 89 ? -2.008 6.322 20.297 1.00 93.44 89 GLN A CA 1
ATOM 689 C C . GLN A 1 89 ? -1.423 7.629 19.746 1.00 93.44 89 GLN A C 1
ATOM 691 O O . GLN A 1 89 ? -1.536 8.671 20.381 1.00 93.44 89 GLN A O 1
ATOM 696 N N . ASP A 1 90 ? -0.786 7.569 18.585 1.00 89.62 90 ASP A N 1
ATOM 697 C CA . ASP A 1 90 ? -0.044 8.645 17.931 1.00 89.62 90 ASP A CA 1
ATOM 698 C C . ASP A 1 90 ? -0.888 9.462 16.942 1.00 89.62 90 ASP A C 1
ATOM 700 O O . ASP A 1 90 ? -0.346 10.122 16.051 1.00 89.62 90 ASP A O 1
ATOM 704 N N . CYS A 1 91 ? -2.214 9.367 17.061 1.00 88.06 91 CYS A N 1
ATOM 705 C CA . CYS A 1 91 ? -3.188 9.941 16.139 1.00 88.06 91 CYS A CA 1
ATOM 706 C C . CYS A 1 91 ? -3.072 9.450 14.684 1.00 88.06 91 CYS A C 1
ATOM 708 O O . CYS A 1 91 ? -3.639 10.075 13.791 1.00 88.06 91 CYS A O 1
ATOM 710 N N . ALA A 1 92 ? -2.373 8.337 14.438 1.00 86.44 92 ALA A N 1
ATOM 711 C CA . ALA A 1 92 ? -2.265 7.721 13.118 1.00 86.44 92 ALA A CA 1
ATOM 712 C C . ALA A 1 92 ? -2.773 6.273 13.101 1.00 86.44 92 ALA A C 1
ATOM 714 O O . ALA A 1 92 ? -3.368 5.851 12.115 1.00 86.44 92 ALA A O 1
ATOM 715 N N . ARG A 1 93 ? -2.553 5.505 14.175 1.00 90.56 93 ARG A N 1
ATOM 716 C CA . ARG A 1 93 ? -2.927 4.082 14.261 1.00 90.56 93 ARG A CA 1
ATOM 717 C C . ARG A 1 93 ? -4.231 3.881 15.031 1.00 90.56 93 ARG A C 1
ATOM 719 O O . ARG A 1 93 ? -4.308 4.232 16.208 1.00 90.56 93 ARG A O 1
ATOM 726 N N . GLY A 1 94 ? -5.221 3.236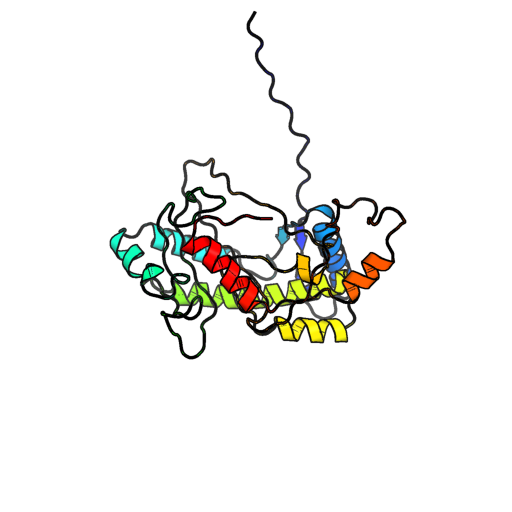 14.415 1.00 90.69 94 GLY A N 1
ATOM 727 C CA . GLY A 1 94 ? -6.492 2.888 15.056 1.00 90.69 94 GLY A CA 1
ATOM 728 C C . GLY A 1 94 ? -7.736 3.337 14.289 1.00 90.69 94 GLY A C 1
ATOM 729 O O . GLY A 1 94 ? -7.689 3.656 13.099 1.00 90.69 94 GLY A O 1
ATOM 730 N N . TYR A 1 95 ? -8.872 3.297 14.980 1.00 90.69 95 TYR A N 1
ATOM 731 C CA . TYR A 1 95 ? -10.184 3.610 14.425 1.00 90.69 95 TYR A CA 1
ATOM 732 C C . TYR A 1 95 ? -10.396 5.116 14.244 1.00 90.69 95 TYR A C 1
ATOM 734 O O . TYR A 1 95 ? -9.990 5.925 15.079 1.00 90.69 95 TYR A O 1
ATOM 742 N N . GLN A 1 96 ? -11.085 5.452 13.157 1.00 85.00 96 GLN A N 1
ATOM 743 C CA . GLN A 1 96 ? -11.514 6.784 12.755 1.00 85.00 96 GLN A CA 1
ATOM 744 C C . GLN A 1 96 ? -13.016 6.801 12.530 1.00 85.00 96 GLN A C 1
ATOM 746 O O . GLN A 1 96 ? -13.553 5.996 11.764 1.00 85.00 96 GLN A O 1
ATOM 751 N N . ARG A 1 97 ? -13.689 7.773 13.137 1.00 84.12 97 ARG A N 1
ATOM 752 C CA . ARG A 1 97 ? -15.113 8.021 12.936 1.00 84.12 97 ARG A CA 1
ATOM 753 C C . ARG A 1 97 ? -15.384 8.670 11.582 1.00 84.12 97 ARG A C 1
ATOM 755 O O . ARG A 1 97 ? -14.530 9.286 10.943 1.00 84.12 97 ARG A O 1
ATOM 762 N N . LEU A 1 98 ? -16.647 8.584 11.171 1.00 75.12 98 LEU A N 1
ATOM 763 C CA . LEU A 1 98 ? -17.157 9.294 10.004 1.00 75.12 98 LEU A CA 1
ATOM 764 C C . LEU A 1 98 ? -16.829 10.796 10.090 1.00 75.12 98 LEU A C 1
ATOM 766 O O . LEU A 1 98 ? -17.121 11.429 11.105 1.00 75.12 98 LEU A O 1
ATOM 770 N N . LYS A 1 99 ? -16.301 11.369 9.000 1.00 73.06 99 LYS A N 1
ATOM 771 C CA . LYS A 1 99 ? -15.885 12.782 8.868 1.00 73.06 99 LYS A CA 1
ATOM 772 C C . LYS A 1 99 ? -14.670 13.208 9.702 1.00 73.06 99 LYS A C 1
ATOM 774 O O . LYS A 1 99 ? -14.343 14.391 9.673 1.00 73.06 99 LYS A O 1
ATOM 779 N N . GLU A 1 100 ? -14.008 12.292 10.408 1.00 71.94 100 GLU A N 1
ATOM 780 C CA . GLU A 1 100 ? -12.796 12.605 11.180 1.00 71.94 100 GLU A CA 1
ATOM 781 C C . GLU A 1 100 ? -11.600 12.906 10.262 1.00 71.94 100 GLU A C 1
ATOM 783 O O . GLU A 1 100 ? -10.840 13.837 10.511 1.00 71.94 100 GLU A O 1
ATOM 788 N N . ASN A 1 101 ? -11.507 12.207 9.127 1.00 68.62 101 ASN A N 1
ATOM 789 C CA . ASN A 1 101 ? -10.579 12.552 8.051 1.00 68.62 101 ASN A CA 1
ATOM 790 C C . ASN A 1 101 ? -11.087 13.743 7.241 1.00 68.62 101 ASN A C 1
ATOM 792 O O . ASN A 1 101 ? -12.222 13.719 6.766 1.00 68.62 101 ASN A O 1
ATOM 796 N N . VAL A 1 102 ? -10.236 14.749 7.021 1.00 67.00 102 VAL A N 1
ATOM 797 C CA . VAL A 1 102 ? -10.577 15.956 6.257 1.00 67.00 102 VAL A CA 1
ATOM 798 C C . VAL A 1 102 ? -9.681 16.085 5.028 1.00 67.00 102 VAL A C 1
ATOM 800 O O . VAL A 1 102 ? -8.503 16.421 5.126 1.00 67.00 102 VAL A O 1
ATOM 803 N N . THR A 1 103 ? -10.272 15.900 3.849 1.00 63.91 103 THR A N 1
ATOM 804 C CA . THR A 1 103 ? -9.601 16.048 2.555 1.00 63.91 103 THR A CA 1
ATOM 805 C C . THR A 1 103 ? -10.057 17.350 1.895 1.00 63.91 103 THR A C 1
ATOM 807 O O . THR A 1 103 ? -11.252 17.567 1.695 1.00 63.91 103 THR A O 1
ATOM 810 N N . GLN A 1 104 ? -9.123 18.251 1.558 1.00 64.00 104 GLN A N 1
ATOM 811 C CA . GLN A 1 104 ? -9.430 19.568 0.966 1.00 64.00 104 GLN A CA 1
ATOM 812 C C . GLN A 1 104 ? -10.499 20.365 1.753 1.00 64.00 104 GLN A C 1
ATOM 814 O O . GLN A 1 104 ? -11.399 20.979 1.176 1.00 64.00 104 GLN A O 1
ATOM 819 N N . GLY A 1 105 ? -10.431 20.326 3.088 1.00 67.75 105 GLY A N 1
ATOM 820 C CA . GLY A 1 105 ? -11.375 21.021 3.970 1.00 67.75 105 GLY A CA 1
ATOM 821 C C . GLY A 1 105 ? -12.763 20.377 4.085 1.00 67.75 105 GLY A C 1
ATOM 822 O O . GLY A 1 105 ? -13.643 20.963 4.714 1.00 67.75 105 GLY A O 1
ATOM 823 N N . LYS A 1 106 ? -12.989 19.190 3.503 1.00 67.62 106 LYS A N 1
ATOM 824 C CA . LYS A 1 106 ? -14.243 18.434 3.635 1.00 67.62 106 LYS A CA 1
ATOM 825 C C . LYS A 1 106 ? -14.009 17.121 4.370 1.00 67.62 106 LYS A C 1
ATOM 827 O O . LYS A 1 106 ? -13.097 16.380 4.030 1.00 67.62 106 LYS A O 1
ATOM 832 N N . GLY A 1 107 ? -14.864 16.836 5.351 1.00 70.31 107 GLY A N 1
ATOM 833 C CA . GLY A 1 107 ? -14.860 15.556 6.053 1.00 70.31 107 GLY A CA 1
ATOM 834 C C . GLY A 1 107 ? -15.230 14.407 5.114 1.00 70.31 107 GLY A C 1
ATOM 835 O O . GLY A 1 107 ? -16.272 14.453 4.451 1.00 70.31 107 GLY A O 1
ATOM 836 N N . ASP A 1 108 ? -14.398 13.376 5.072 1.00 68.06 108 ASP A N 1
ATOM 837 C CA . ASP A 1 108 ? -14.607 12.195 4.250 1.00 68.06 108 ASP A CA 1
ATOM 838 C C . ASP A 1 108 ? -15.800 11.379 4.776 1.00 68.06 108 ASP A C 1
ATOM 840 O O . ASP A 1 108 ? -15.991 11.186 5.979 1.00 68.06 108 ASP A O 1
ATOM 844 N N . SER A 1 109 ? -16.619 10.857 3.863 1.00 74.25 109 SER A N 1
ATOM 845 C CA . SER A 1 109 ? -17.812 10.059 4.195 1.00 74.25 109 SER A CA 1
ATOM 846 C C . SER A 1 109 ? -17.479 8.575 4.388 1.00 74.25 109 SER A C 1
ATOM 848 O O . SER A 1 109 ? -18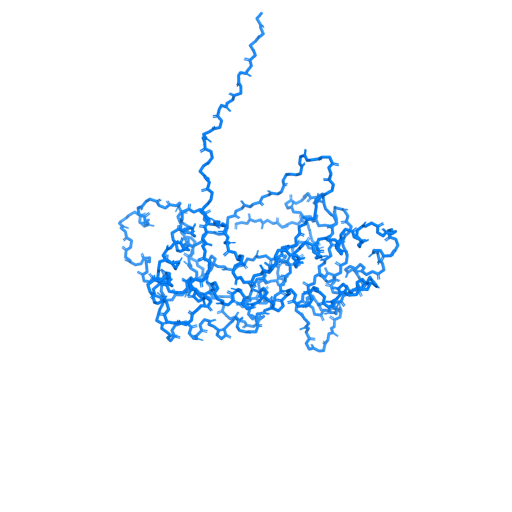.118 7.708 3.797 1.00 74.25 109 SER A O 1
ATOM 850 N N . HIS A 1 110 ? -16.457 8.299 5.196 1.00 72.31 110 HIS A N 1
ATOM 851 C CA . HIS A 1 110 ? -16.069 6.957 5.632 1.00 72.31 110 HIS A CA 1
ATOM 852 C C . HIS A 1 110 ? -15.618 6.963 7.095 1.00 72.31 110 HIS A C 1
ATOM 854 O O . HIS A 1 110 ? -15.120 7.977 7.584 1.00 72.31 110 HIS A O 1
ATOM 860 N N . GLU A 1 111 ? -15.813 5.833 7.759 1.00 80.56 111 GLU A N 1
ATOM 861 C CA . GLU A 1 111 ? -15.025 5.416 8.919 1.00 80.56 111 GLU A CA 1
ATOM 862 C C . GLU A 1 111 ? -13.819 4.597 8.425 1.00 80.56 111 GLU A C 1
ATOM 864 O O . GLU A 1 111 ? -13.833 4.095 7.295 1.00 80.56 111 GLU A O 1
ATOM 869 N N . ALA A 1 112 ? -12.769 4.480 9.236 1.00 85.62 112 ALA A N 1
ATOM 870 C CA . ALA A 1 112 ? -11.554 3.764 8.848 1.00 85.62 112 ALA A CA 1
ATOM 871 C C . ALA A 1 112 ? -10.870 3.095 10.044 1.00 85.62 112 ALA A C 1
ATOM 873 O O . ALA A 1 112 ? -11.119 3.442 11.196 1.00 85.62 112 ALA A O 1
ATOM 874 N N . LEU A 1 113 ? -10.007 2.126 9.752 1.00 88.38 113 LEU A N 1
ATOM 875 C CA . LEU A 1 113 ? -9.130 1.474 10.716 1.00 88.38 113 LEU A CA 1
ATOM 876 C C . LEU A 1 113 ? -7.727 1.444 10.112 1.00 88.38 113 LEU A C 1
ATOM 878 O O . LEU A 1 113 ? -7.502 0.747 9.123 1.00 88.38 113 LEU A O 1
ATOM 882 N N . ASP A 1 114 ? -6.820 2.230 10.685 1.00 89.75 114 ASP A N 1
ATOM 883 C CA . ASP A 1 114 ? -5.479 2.421 10.143 1.00 89.75 114 ASP A CA 1
ATOM 884 C C . ASP A 1 114 ? -4.432 1.618 10.911 1.00 89.75 114 ASP A C 1
ATOM 886 O O . ASP A 1 114 ? -4.333 1.676 12.140 1.00 89.75 114 ASP A O 1
ATOM 890 N N . PHE A 1 115 ? -3.597 0.920 10.145 1.00 90.81 115 PHE A N 1
ATOM 891 C CA . PHE A 1 115 ? -2.446 0.174 10.631 1.00 90.81 115 PHE A CA 1
ATOM 892 C C . PHE A 1 115 ? -1.189 0.633 9.905 1.00 90.81 115 PHE A C 1
ATOM 894 O O . PHE A 1 115 ? -1.197 0.889 8.697 1.00 90.81 115 PHE A O 1
ATOM 901 N N . TYR A 1 116 ? -0.097 0.690 10.653 1.00 91.06 116 TYR A N 1
ATOM 902 C CA . TYR A 1 116 ? 1.213 1.083 10.153 1.00 91.06 116 TYR A CA 1
ATOM 903 C C . TYR A 1 116 ? 2.234 0.020 10.526 1.00 91.06 116 TYR A C 1
ATOM 905 O O . TYR A 1 116 ? 2.018 -0.787 11.436 1.00 91.06 116 TYR A O 1
ATOM 913 N N . ARG A 1 117 ? 3.393 0.053 9.873 1.00 89.38 117 ARG A N 1
ATOM 914 C CA . ARG A 1 117 ? 4.541 -0.742 10.300 1.00 89.38 117 ARG A CA 1
ATOM 915 C C . ARG A 1 117 ? 4.804 -0.575 11.817 1.00 89.38 117 ARG A C 1
ATOM 917 O O . ARG A 1 117 ? 4.876 0.566 12.292 1.00 89.38 117 ARG A O 1
ATOM 924 N N . PRO A 1 118 ? 4.948 -1.678 12.583 1.00 91.50 118 PRO A N 1
ATOM 925 C CA . PRO A 1 118 ? 5.426 -1.620 13.962 1.00 91.50 118 PRO A CA 1
ATOM 926 C C . PRO A 1 118 ? 6.800 -0.952 14.037 1.00 91.50 118 PRO A C 1
ATOM 928 O O . PRO A 1 118 ? 7.667 -1.221 13.203 1.00 91.50 118 PRO A O 1
ATOM 931 N N . VAL A 1 119 ? 6.983 -0.086 15.027 1.00 90.44 119 VAL A N 1
ATOM 932 C CA . VAL A 1 119 ? 8.243 0.618 15.283 1.00 90.44 119 VAL A CA 1
ATOM 933 C C . VAL A 1 119 ? 8.949 0.010 16.490 1.00 90.44 119 VAL A C 1
ATOM 935 O O . VAL A 1 119 ? 8.303 -0.555 17.374 1.00 90.44 119 VAL A O 1
ATOM 938 N N . GLU A 1 120 ? 10.272 0.130 16.526 1.00 90.62 120 GLU A N 1
ATOM 939 C CA . GLU A 1 120 ? 11.040 -0.141 17.740 1.00 90.62 120 GLU A CA 1
ATOM 940 C C . GLU A 1 120 ? 10.754 0.956 18.773 1.00 90.62 120 GLU A C 1
ATOM 942 O O . GLU A 1 120 ? 10.650 2.132 18.415 1.00 90.62 120 GLU A O 1
ATOM 947 N N . GLU A 1 121 ? 10.607 0.558 20.040 1.00 92.81 121 GLU A N 1
ATOM 948 C CA . GLU A 1 121 ? 10.347 1.460 21.174 1.00 92.81 121 GLU A CA 1
ATOM 949 C C . GLU A 1 121 ? 9.190 2.449 20.909 1.00 92.81 121 GLU A C 1
ATOM 951 O O . GLU A 1 121 ? 9.409 3.660 20.778 1.00 92.81 121 GLU A O 1
ATOM 956 N N . PRO A 1 122 ? 7.941 1.952 20.793 1.00 94.38 122 PRO A N 1
ATOM 957 C CA . PRO A 1 122 ? 6.803 2.794 20.456 1.00 94.38 122 PRO A CA 1
ATOM 958 C C . PRO A 1 122 ? 6.574 3.893 21.500 1.00 94.38 122 PRO A C 1
ATOM 960 O O . PRO A 1 122 ? 6.636 3.674 22.710 1.00 94.38 122 PRO A O 1
ATOM 963 N N . ASP A 1 123 ? 6.251 5.082 21.007 1.00 93.44 123 ASP A N 1
ATOM 964 C CA . ASP A 1 123 ? 6.003 6.289 21.779 1.00 93.44 123 ASP A CA 1
ATOM 965 C C . ASP A 1 123 ? 4.804 7.030 21.185 1.00 93.44 123 ASP A C 1
ATOM 967 O O . ASP A 1 123 ? 4.902 7.731 20.177 1.00 93.44 123 ASP A O 1
ATOM 971 N N . LYS A 1 124 ? 3.656 6.899 21.852 1.00 92.62 124 LYS A N 1
ATOM 972 C CA . LYS A 1 124 ? 2.396 7.531 21.443 1.00 92.62 124 LYS A CA 1
ATOM 973 C C . LYS A 1 124 ? 2.448 9.063 21.388 1.00 92.62 124 LYS A C 1
ATOM 975 O O . LYS A 1 124 ? 1.559 9.674 20.812 1.00 92.62 124 LYS A O 1
ATOM 980 N N . THR A 1 125 ? 3.444 9.702 22.007 1.00 90.25 125 THR A N 1
ATOM 981 C CA . THR A 1 125 ? 3.591 11.166 21.958 1.00 90.25 125 THR A CA 1
ATOM 982 C C . THR A 1 125 ? 4.268 11.641 20.674 1.00 90.25 125 THR A C 1
ATOM 984 O O . THR A 1 125 ? 4.198 12.825 20.338 1.00 90.25 125 THR A O 1
ATOM 987 N N . LYS A 1 126 ? 4.900 10.724 19.931 1.00 88.00 126 LYS A N 1
ATOM 988 C CA . LYS A 1 126 ? 5.573 11.006 18.666 1.00 88.00 126 LYS A CA 1
ATOM 989 C C . LYS A 1 126 ? 4.662 10.633 17.492 1.00 88.00 126 LYS A C 1
ATOM 991 O O . LYS A 1 126 ? 4.191 9.497 17.424 1.00 88.00 126 LYS A O 1
ATOM 996 N N . PRO A 1 127 ? 4.456 11.542 16.522 1.00 84.31 127 PRO A N 1
ATOM 997 C CA . PRO A 1 127 ? 3.696 11.230 15.318 1.00 84.31 127 PRO A CA 1
ATOM 998 C C . PRO A 1 127 ? 4.266 10.006 14.600 1.00 84.31 127 PRO A C 1
ATOM 1000 O O . PRO A 1 127 ? 5.478 9.920 14.393 1.00 84.31 127 PRO A O 1
ATOM 1003 N N . LEU A 1 128 ? 3.385 9.096 14.179 1.00 87.19 128 LEU A N 1
ATOM 1004 C CA . LEU A 1 128 ? 3.725 7.864 13.459 1.00 87.19 128 LEU A CA 1
ATOM 1005 C C . LEU A 1 128 ? 4.582 6.856 14.241 1.00 87.19 128 LEU A C 1
ATOM 1007 O O . LEU A 1 128 ? 5.024 5.872 13.637 1.00 87.19 128 LEU A O 1
ATOM 1011 N N . TRP A 1 129 ? 4.760 7.033 15.551 1.00 92.38 129 TRP A N 1
ATOM 1012 C CA . TRP A 1 129 ? 5.590 6.163 16.388 1.00 92.38 129 TRP A CA 1
ATOM 1013 C C . TRP A 1 129 ? 4.808 5.378 17.453 1.00 92.38 129 TRP A C 1
ATOM 1015 O O . TRP A 1 129 ? 5.407 4.861 18.388 1.00 92.38 129 TRP A O 1
ATOM 1025 N N . GLY A 1 130 ? 3.484 5.280 17.343 1.00 93.69 130 GLY A N 1
ATOM 1026 C CA . GLY A 1 130 ? 2.644 4.533 18.284 1.00 93.69 130 GLY A CA 1
ATOM 1027 C C . GLY A 1 130 ? 2.583 3.023 18.023 1.00 93.69 130 GLY A C 1
ATOM 1028 O O . GLY A 1 130 ? 3.201 2.487 17.099 1.00 93.69 130 GLY A O 1
ATOM 1029 N N . GLU A 1 131 ? 1.772 2.333 18.825 1.00 95.69 131 GLU A N 1
ATOM 1030 C CA . GLU A 1 131 ? 1.485 0.902 18.674 1.00 95.69 131 GLU A CA 1
ATOM 1031 C C . GLU A 1 131 ? 0.185 0.666 17.883 1.00 95.69 131 GLU A C 1
ATOM 1033 O O . GLU A 1 131 ? -0.772 1.436 17.985 1.00 95.69 131 GLU A O 1
ATOM 1038 N N . ASN A 1 132 ? 0.130 -0.396 17.069 1.00 95.50 132 ASN A N 1
ATOM 1039 C CA . ASN A 1 132 ? -1.102 -0.764 16.363 1.00 95.50 132 ASN A CA 1
ATOM 1040 C C . ASN A 1 132 ? -2.172 -1.247 17.349 1.00 95.50 132 ASN A C 1
ATOM 1042 O O . ASN A 1 132 ? -1.915 -2.117 18.178 1.00 95.50 132 ASN A O 1
ATOM 1046 N N . GLN A 1 133 ? -3.395 -0.744 17.189 1.00 95.12 133 GLN A N 1
ATOM 1047 C CA . GLN A 1 133 ? -4.544 -1.127 18.007 1.00 95.12 133 GLN A CA 1
ATOM 1048 C C . GLN A 1 133 ? -5.429 -2.103 17.228 1.00 95.12 133 GLN A C 1
ATOM 1050 O O . GLN A 1 133 ? -6.054 -1.725 16.239 1.00 95.12 133 GLN A O 1
ATOM 1055 N N . TRP A 1 134 ? -5.463 -3.366 17.650 1.00 95.12 134 TRP A N 1
ATOM 1056 C CA . TRP A 1 134 ? -6.174 -4.431 16.939 1.00 95.12 134 TRP A CA 1
ATOM 1057 C C . TRP A 1 134 ? -7.577 -4.677 17.514 1.00 95.12 134 TRP A C 1
ATOM 1059 O O . TRP A 1 134 ? -7.724 -4.692 18.737 1.00 95.12 134 TRP A O 1
ATOM 1069 N N . PRO A 1 135 ? -8.593 -4.940 16.668 1.00 93.06 135 PRO A N 1
ATOM 1070 C CA . PRO A 1 135 ? -9.888 -5.432 17.128 1.00 93.06 135 PRO A CA 1
ATOM 1071 C C . PRO A 1 135 ? -9.768 -6.758 17.889 1.00 93.06 135 PRO A C 1
ATOM 1073 O O . PRO A 1 135 ? -8.902 -7.583 17.593 1.00 93.06 135 PRO A O 1
ATOM 1076 N N . THR A 1 136 ? -10.697 -7.003 18.811 1.00 92.38 136 THR A N 1
ATOM 1077 C CA . THR A 1 136 ? -10.815 -8.262 19.570 1.00 92.38 136 THR A CA 1
ATOM 1078 C C . THR A 1 136 ? -11.426 -9.411 18.759 1.00 92.38 136 THR A C 1
ATOM 1080 O O . THR A 1 136 ? -11.512 -10.534 19.255 1.00 92.38 136 THR A O 1
ATOM 1083 N N . ILE A 1 137 ? -11.824 -9.153 17.508 1.00 93.69 137 ILE A N 1
ATOM 1084 C CA . ILE A 1 137 ? -12.388 -10.147 16.591 1.00 93.69 137 ILE A CA 1
ATOM 1085 C C . ILE A 1 137 ? -11.374 -11.280 16.366 1.00 93.69 137 ILE A C 1
ATOM 1087 O O . ILE A 1 137 ? -10.237 -11.013 15.947 1.00 93.69 137 ILE A O 1
ATOM 1091 N N . PRO A 1 138 ? -11.757 -12.551 16.603 1.00 97.12 138 PRO A N 1
ATOM 1092 C CA . PRO A 1 138 ? -10.867 -13.686 16.411 1.00 97.12 138 PRO A CA 1
ATOM 1093 C C . PRO A 1 138 ? -10.236 -13.697 15.019 1.00 97.12 138 PRO A C 1
ATOM 1095 O O . PRO A 1 138 ? -10.896 -13.450 14.014 1.00 97.12 138 PRO A O 1
ATOM 1098 N N . THR A 1 139 ? -8.944 -14.022 14.953 1.00 96.19 139 THR A N 1
ATOM 1099 C CA . THR A 1 139 ? -8.134 -14.100 13.720 1.00 96.19 139 THR A CA 1
ATOM 1100 C C . THR A 1 139 ? -7.918 -12.786 12.956 1.00 96.19 139 THR A C 1
ATOM 1102 O O . THR A 1 139 ? -7.085 -12.777 12.052 1.00 96.19 139 THR A O 1
ATOM 1105 N N . PHE A 1 140 ? -8.561 -11.668 13.331 1.00 95.62 140 PHE A N 1
ATOM 1106 C CA . PHE A 1 140 ? -8.452 -10.394 12.605 1.00 95.62 140 PHE A CA 1
ATOM 1107 C C . PHE A 1 140 ? -6.990 -9.988 12.399 1.00 95.62 140 PHE A C 1
ATOM 1109 O O . PHE A 1 140 ? -6.532 -9.825 11.268 1.00 95.62 140 PHE A O 1
ATOM 1116 N N . ARG A 1 141 ? -6.234 -9.903 13.500 1.00 95.81 141 ARG A N 1
ATOM 1117 C CA . ARG A 1 141 ? -4.810 -9.557 13.477 1.00 95.81 141 ARG A CA 1
ATOM 1118 C C . ARG A 1 141 ? -3.996 -10.505 12.599 1.00 95.81 141 ARG A C 1
ATOM 1120 O O . ARG A 1 141 ? -3.284 -10.045 11.715 1.00 95.81 141 ARG A O 1
ATOM 1127 N N . GLU A 1 142 ? -4.133 -11.814 12.805 1.00 96.94 142 GLU A N 1
ATOM 1128 C CA . GLU A 1 142 ? -3.390 -12.835 12.055 1.00 96.94 142 GLU A CA 1
ATOM 1129 C C . GLU A 1 142 ? -3.611 -12.697 10.540 1.00 96.94 142 GLU A C 1
ATOM 1131 O O . GLU A 1 142 ? -2.652 -12.688 9.766 1.00 96.94 142 GLU A O 1
ATOM 1136 N N . LYS A 1 143 ? -4.871 -12.569 10.099 1.00 95.88 143 LYS A N 1
ATOM 1137 C CA . LYS A 1 143 ? -5.203 -12.477 8.670 1.00 95.88 143 LYS A CA 1
ATOM 1138 C C . LYS A 1 143 ? -4.680 -11.186 8.050 1.00 95.88 143 LYS A C 1
ATOM 1140 O O . LYS A 1 143 ? -4.094 -11.240 6.969 1.00 95.88 143 LYS A O 1
ATOM 1145 N N . TYR A 1 144 ? -4.832 -10.054 8.736 1.00 93.81 144 TYR A N 1
ATOM 1146 C CA . TYR A 1 144 ? -4.324 -8.770 8.255 1.00 93.81 144 TYR A CA 1
ATOM 1147 C C . TYR A 1 144 ? -2.794 -8.721 8.228 1.00 93.81 144 TYR A C 1
ATOM 1149 O O . TYR A 1 144 ? -2.226 -8.290 7.227 1.00 93.81 144 TYR A O 1
ATOM 1157 N N . GLU A 1 145 ? -2.105 -9.216 9.260 1.00 94.50 145 GLU A N 1
ATOM 1158 C CA . GLU A 1 145 ? -0.641 -9.304 9.259 1.00 94.50 145 GLU A CA 1
ATOM 1159 C C . GLU A 1 145 ? -0.154 -10.221 8.128 1.00 94.50 145 GLU A C 1
ATOM 1161 O O . GLU A 1 145 ? 0.751 -9.845 7.382 1.00 94.50 145 GLU A O 1
ATOM 1166 N N . LYS A 1 146 ? -0.780 -11.388 7.919 1.00 95.81 146 LYS A N 1
ATOM 1167 C CA . LYS A 1 146 ? -0.447 -12.281 6.795 1.00 95.81 146 LYS A CA 1
ATOM 1168 C C . LYS A 1 146 ? -0.643 -11.595 5.439 1.00 95.81 146 LYS A C 1
ATOM 1170 O O . LYS A 1 146 ? 0.212 -11.720 4.559 1.00 95.81 146 LYS A O 1
ATOM 1175 N N . TRP A 1 147 ? -1.738 -10.853 5.276 1.00 94.50 147 TRP A N 1
ATOM 1176 C CA . TRP A 1 147 ? -2.005 -10.082 4.064 1.00 94.50 147 TRP A CA 1
ATOM 1177 C C . TRP A 1 147 ? -0.954 -8.999 3.827 1.00 94.50 147 TRP A C 1
ATOM 1179 O O . TRP A 1 147 ? -0.408 -8.911 2.730 1.00 94.50 147 TRP A O 1
ATOM 1189 N N . VAL A 1 148 ? -0.601 -8.234 4.863 1.00 93.06 148 VAL A N 1
ATOM 1190 C CA . VAL A 1 148 ? 0.457 -7.215 4.810 1.00 93.06 148 VAL A CA 1
ATOM 1191 C C . VAL A 1 148 ? 1.778 -7.821 4.338 1.00 93.06 148 VAL A C 1
ATOM 1193 O O . VAL A 1 148 ? 2.382 -7.296 3.406 1.00 93.06 148 VAL A O 1
ATOM 1196 N N . HIS A 1 149 ? 2.210 -8.954 4.902 1.00 92.94 149 HIS A N 1
ATOM 1197 C CA . HIS A 1 149 ? 3.437 -9.628 4.459 1.00 92.94 149 HIS A CA 1
ATOM 1198 C C . HIS A 1 149 ? 3.374 -10.018 2.976 1.00 92.94 149 HIS A C 1
ATOM 1200 O O . HIS A 1 149 ? 4.324 -9.789 2.225 1.00 92.94 149 HIS A O 1
ATOM 1206 N N . LYS A 1 150 ? 2.236 -10.558 2.528 1.00 94.81 150 LYS A N 1
ATOM 1207 C CA . LYS A 1 150 ? 2.036 -10.947 1.130 1.00 94.81 150 LYS A CA 1
ATOM 1208 C C . LYS A 1 150 ? 2.064 -9.739 0.186 1.00 94.81 150 LYS A C 1
ATOM 1210 O O . LYS A 1 150 ? 2.686 -9.822 -0.875 1.00 94.81 150 LYS A O 1
ATOM 1215 N N . MET A 1 151 ? 1.441 -8.627 0.573 1.00 94.06 151 MET A N 1
ATOM 1216 C CA . MET A 1 151 ? 1.416 -7.392 -0.214 1.00 94.06 151 MET A CA 1
ATOM 1217 C C . MET A 1 151 ? 2.766 -6.668 -0.229 1.00 94.06 151 MET A C 1
ATOM 1219 O O . MET A 1 151 ? 3.124 -6.113 -1.263 1.00 94.06 151 MET A O 1
ATOM 1223 N N . LYS A 1 152 ? 3.561 -6.732 0.849 1.00 92.12 152 LYS A N 1
ATOM 1224 C CA . LYS A 1 152 ? 4.959 -6.260 0.839 1.00 92.12 152 LYS A CA 1
ATOM 1225 C C . LYS A 1 152 ? 5.787 -6.991 -0.217 1.00 92.12 152 LYS A C 1
ATOM 1227 O O . LYS A 1 152 ? 6.464 -6.357 -1.021 1.00 92.12 152 LYS A O 1
ATOM 1232 N N . ASN A 1 153 ? 5.692 -8.319 -0.241 1.00 93.75 153 ASN A N 1
ATOM 1233 C CA . ASN A 1 153 ? 6.400 -9.141 -1.221 1.00 93.75 153 ASN A CA 1
ATOM 1234 C C . ASN A 1 153 ? 5.931 -8.842 -2.653 1.00 93.75 153 ASN A C 1
ATOM 1236 O O . ASN A 1 153 ? 6.760 -8.683 -3.544 1.00 93.75 153 ASN A O 1
ATOM 1240 N N . LEU A 1 154 ? 4.619 -8.691 -2.868 1.00 95.00 154 LEU A N 1
ATOM 1241 C CA . LEU A 1 154 ? 4.082 -8.279 -4.168 1.00 95.00 154 LEU A CA 1
ATOM 1242 C C . LEU A 1 154 ? 4.583 -6.890 -4.576 1.00 95.00 154 LEU A C 1
ATOM 1244 O O . LEU A 1 154 ? 4.949 -6.694 -5.729 1.00 95.00 154 LEU A O 1
ATOM 1248 N N . GLY A 1 155 ? 4.628 -5.944 -3.636 1.00 92.06 155 GLY A N 1
ATOM 1249 C CA . GLY A 1 155 ? 5.167 -4.605 -3.848 1.00 92.06 155 GLY A CA 1
ATOM 1250 C C . GLY A 1 155 ? 6.607 -4.650 -4.351 1.00 92.06 155 GLY A C 1
ATOM 1251 O O . GLY A 1 155 ? 6.903 -4.037 -5.369 1.00 92.06 155 GLY A O 1
ATOM 1252 N N . LEU A 1 156 ? 7.473 -5.451 -3.722 1.00 92.06 156 LEU A N 1
ATOM 1253 C CA . LEU A 1 156 ? 8.851 -5.658 -4.186 1.00 92.06 156 LEU A CA 1
ATOM 1254 C C . LEU A 1 156 ? 8.921 -6.247 -5.601 1.00 92.06 156 LEU A C 1
ATOM 1256 O O . LEU A 1 156 ? 9.707 -5.767 -6.413 1.00 92.06 156 LEU A O 1
ATOM 1260 N N . ILE A 1 157 ? 8.080 -7.236 -5.915 1.00 95.12 157 ILE A N 1
ATOM 1261 C CA . ILE A 1 157 ? 8.012 -7.842 -7.255 1.00 95.12 157 ILE A CA 1
ATOM 1262 C C . ILE A 1 157 ? 7.590 -6.802 -8.303 1.00 95.12 157 ILE A C 1
ATOM 1264 O O . ILE A 1 157 ? 8.187 -6.713 -9.373 1.00 95.12 157 ILE A O 1
ATOM 1268 N N . VAL A 1 158 ? 6.577 -5.989 -7.996 1.00 95.19 158 VAL A N 1
ATOM 1269 C CA . VAL A 1 158 ? 6.106 -4.921 -8.889 1.00 95.19 158 VAL A CA 1
ATOM 1270 C C . VAL A 1 158 ? 7.171 -3.834 -9.050 1.00 95.19 158 VAL A C 1
ATOM 1272 O O . VAL A 1 158 ? 7.399 -3.386 -10.168 1.00 95.19 158 VAL A O 1
ATOM 1275 N N . MET A 1 159 ? 7.865 -3.444 -7.976 1.00 91.81 159 MET A N 1
ATOM 1276 C CA . MET A 1 159 ? 8.982 -2.491 -8.030 1.00 91.81 159 MET A CA 1
ATOM 1277 C C . MET A 1 159 ? 10.112 -3.000 -8.933 1.00 91.81 159 MET A C 1
ATOM 1279 O O . MET A 1 159 ? 10.641 -2.230 -9.733 1.00 91.81 159 MET A O 1
ATOM 1283 N N . GLU A 1 160 ? 10.454 -4.288 -8.848 1.00 94.56 160 GLU A N 1
ATOM 1284 C CA . GLU A 1 160 ? 11.453 -4.911 -9.722 1.00 94.56 160 GLU A CA 1
ATOM 1285 C C . GLU A 1 160 ? 10.977 -4.947 -11.180 1.00 94.56 160 GLU A C 1
ATOM 1287 O O . GLU A 1 160 ? 11.718 -4.615 -12.103 1.00 94.56 160 GLU A O 1
ATOM 1292 N N . ALA A 1 161 ? 9.702 -5.262 -11.406 1.00 95.12 161 ALA A N 1
ATOM 1293 C CA . ALA A 1 161 ? 9.122 -5.215 -12.740 1.00 95.12 161 ALA A CA 1
ATOM 1294 C C . ALA A 1 161 ? 9.143 -3.801 -13.336 1.00 95.12 161 ALA A C 1
ATOM 1296 O O . ALA A 1 161 ? 9.473 -3.626 -14.512 1.00 95.12 161 ALA A O 1
ATOM 1297 N N . MET A 1 162 ? 8.841 -2.784 -12.530 1.00 92.12 162 MET A N 1
ATOM 1298 C CA . MET A 1 162 ? 8.881 -1.382 -12.939 1.00 92.12 162 MET A CA 1
ATOM 1299 C C . MET A 1 162 ? 10.312 -0.881 -13.168 1.00 92.12 162 MET A C 1
ATOM 1301 O O . MET A 1 162 ? 10.514 -0.088 -14.085 1.00 92.12 162 MET A O 1
ATOM 1305 N N . SER A 1 163 ? 11.306 -1.358 -12.407 1.00 92.31 163 SER A N 1
ATOM 1306 C CA . SER A 1 163 ? 12.718 -0.993 -12.603 1.00 92.31 163 SER A CA 1
ATOM 1307 C C . SER A 1 163 ? 13.247 -1.478 -13.956 1.00 92.31 163 SER A C 1
ATOM 1309 O O . SER A 1 163 ? 13.903 -0.719 -14.672 1.00 92.31 163 SER A O 1
ATOM 1311 N N . VAL A 1 164 ? 12.868 -2.692 -14.369 1.00 93.88 164 VAL A N 1
ATOM 1312 C CA . VAL A 1 164 ? 13.149 -3.210 -15.718 1.00 93.88 164 VAL A CA 1
ATOM 1313 C C . VAL A 1 164 ? 12.455 -2.367 -16.788 1.00 93.88 164 VAL A C 1
ATOM 1315 O O . VAL A 1 164 ? 13.068 -2.050 -17.803 1.00 93.88 164 VAL A O 1
ATOM 1318 N N . GLY A 1 165 ? 11.203 -1.959 -16.556 1.00 90.75 165 GLY A N 1
ATOM 1319 C CA . GLY A 1 165 ? 10.469 -1.071 -17.466 1.00 90.75 165 GLY A CA 1
ATOM 1320 C C . GLY A 1 165 ? 11.130 0.303 -17.633 1.00 90.75 165 GLY A C 1
ATOM 1321 O O . GLY A 1 165 ? 11.121 0.859 -18.724 1.00 90.75 165 GLY A O 1
ATOM 1322 N N . LEU A 1 166 ? 11.768 0.811 -16.574 1.00 87.50 166 LEU A N 1
ATOM 1323 C CA . LEU A 1 166 ? 12.565 2.042 -16.586 1.00 87.50 166 LEU A CA 1
ATOM 1324 C C . LEU A 1 166 ? 13.966 1.865 -17.200 1.00 87.50 166 LEU A C 1
ATOM 1326 O O . LEU A 1 166 ? 14.706 2.841 -17.304 1.00 87.50 166 LEU A O 1
ATOM 1330 N N . GLY A 1 167 ? 14.366 0.648 -17.580 1.00 89.25 167 GLY A N 1
ATOM 1331 C CA . GLY A 1 167 ? 15.706 0.381 -18.108 1.00 89.25 167 GLY A CA 1
ATOM 1332 C C . GLY A 1 167 ? 16.817 0.545 -17.065 1.00 89.25 167 GLY A C 1
ATOM 1333 O O . GLY A 1 167 ? 17.920 0.989 -17.400 1.00 89.25 167 GLY A O 1
ATOM 1334 N N . MET A 1 168 ? 16.529 0.236 -15.797 1.00 91.12 168 MET A N 1
ATOM 1335 C CA . MET A 1 168 ? 17.533 0.232 -14.731 1.00 91.12 168 MET A CA 1
ATOM 1336 C C . MET A 1 168 ? 18.515 -0.935 -14.893 1.00 91.12 168 MET A C 1
ATOM 1338 O O . MET A 1 168 ? 18.130 -2.033 -15.305 1.00 91.12 168 MET A O 1
ATOM 1342 N N . THR A 1 169 ? 19.782 -0.724 -14.529 1.00 92.12 169 THR A N 1
ATOM 1343 C CA . THR A 1 169 ? 20.747 -1.829 -14.403 1.00 92.12 169 THR A CA 1
ATOM 1344 C C . THR A 1 169 ? 20.472 -2.654 -13.137 1.00 92.12 169 THR A C 1
ATOM 1346 O O . THR A 1 169 ? 19.811 -2.166 -12.212 1.00 92.12 169 THR A O 1
ATOM 1349 N N . PRO A 1 170 ? 20.988 -3.896 -13.037 1.00 91.19 170 PRO A N 1
ATOM 1350 C CA . PRO A 1 170 ? 20.891 -4.679 -11.807 1.00 91.19 170 PRO A CA 1
ATOM 1351 C C . PRO A 1 170 ? 21.431 -3.936 -10.577 1.00 91.19 170 PRO A C 1
ATOM 1353 O O . PRO A 1 170 ? 20.832 -4.005 -9.510 1.00 91.19 170 PRO A O 1
ATOM 1356 N N . GLU A 1 171 ? 22.519 -3.183 -10.720 1.00 92.69 171 GLU A N 1
ATOM 1357 C CA . GLU A 1 171 ? 23.139 -2.407 -9.642 1.00 92.69 171 GLU A CA 1
ATOM 1358 C C . GLU A 1 171 ? 22.249 -1.237 -9.205 1.00 92.69 171 GLU A C 1
ATOM 1360 O O . GLU A 1 171 ? 22.057 -1.025 -8.007 1.00 92.69 171 GLU A O 1
ATOM 1365 N N . GLU A 1 172 ? 21.655 -0.516 -10.163 1.00 90.69 172 GLU A N 1
ATOM 1366 C CA . GLU A 1 172 ? 20.682 0.546 -9.879 1.00 90.69 172 GLU A CA 1
ATOM 1367 C C . GLU A 1 172 ? 19.452 -0.015 -9.152 1.00 90.69 172 GLU A C 1
ATOM 1369 O O . GLU A 1 172 ? 18.951 0.600 -8.207 1.00 90.69 172 GLU A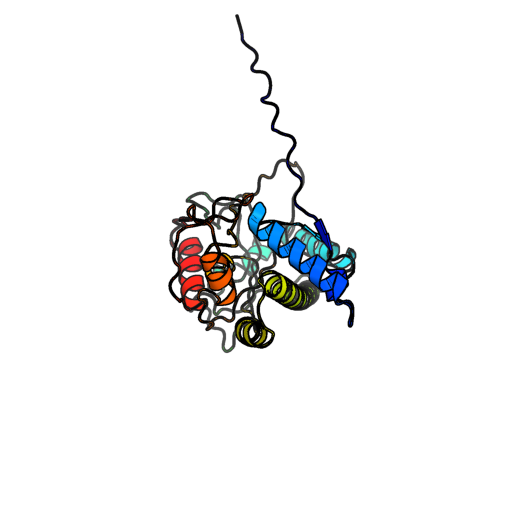 O 1
ATOM 1374 N N . TRP A 1 173 ? 18.981 -1.203 -9.552 1.00 92.06 173 TRP A N 1
ATOM 1375 C CA . TRP A 1 173 ? 17.902 -1.893 -8.851 1.00 92.06 173 TRP A CA 1
ATOM 1376 C C . TRP A 1 173 ? 18.303 -2.272 -7.424 1.00 92.06 173 TRP A C 1
ATOM 1378 O O . TRP A 1 173 ? 17.530 -2.019 -6.507 1.00 92.06 173 TRP A O 1
ATOM 1388 N N . GLN A 1 174 ? 19.497 -2.826 -7.198 1.00 92.69 174 GLN A N 1
ATOM 1389 C CA . GLN A 1 174 ? 19.941 -3.183 -5.844 1.00 92.69 174 GLN A CA 1
ATOM 1390 C C . GLN A 1 174 ? 20.084 -1.962 -4.924 1.00 92.69 174 GLN A C 1
ATOM 1392 O O . GLN A 1 174 ? 19.801 -2.059 -3.729 1.00 92.69 174 GLN A O 1
ATOM 1397 N N . GLU A 1 175 ? 20.494 -0.806 -5.453 1.00 90.31 175 GLU A N 1
ATOM 1398 C CA . GLU A 1 175 ? 20.492 0.456 -4.703 1.00 90.31 175 GLU A CA 1
ATOM 1399 C C . GLU A 1 175 ? 19.068 0.885 -4.327 1.00 90.31 175 GLU A C 1
ATOM 1401 O O . GLU A 1 175 ? 18.805 1.149 -3.155 1.00 90.31 175 GLU A O 1
ATOM 1406 N N . LEU A 1 176 ? 18.132 0.895 -5.283 1.00 87.38 176 LEU A N 1
ATOM 1407 C CA . LEU A 1 176 ? 16.734 1.237 -5.000 1.00 87.38 176 LEU A CA 1
ATOM 1408 C C . LEU A 1 176 ? 16.092 0.237 -4.029 1.00 87.38 176 LEU A C 1
ATOM 1410 O O . LEU A 1 176 ? 15.383 0.633 -3.108 1.00 87.38 176 LEU A O 1
ATOM 1414 N N . ARG A 1 177 ? 16.373 -1.058 -4.194 1.00 89.00 177 ARG A N 1
ATOM 1415 C CA . ARG A 1 177 ? 15.835 -2.133 -3.359 1.00 89.00 177 ARG A CA 1
ATOM 1416 C C . ARG A 1 177 ? 16.193 -1.936 -1.887 1.00 89.00 177 ARG A C 1
ATOM 1418 O O . ARG A 1 177 ? 15.319 -2.107 -1.048 1.00 89.00 177 ARG A O 1
ATOM 1425 N N . ARG A 1 178 ? 17.419 -1.507 -1.568 1.00 88.00 178 ARG A N 1
ATOM 1426 C CA . ARG A 1 178 ? 17.847 -1.187 -0.186 1.00 88.00 178 ARG A CA 1
ATOM 1427 C C . ARG A 1 178 ? 17.066 -0.042 0.464 1.00 88.00 178 ARG A C 1
ATOM 1429 O O . ARG A 1 178 ? 17.140 0.148 1.673 1.00 88.00 178 ARG A O 1
ATOM 1436 N N . GLN A 1 179 ? 16.351 0.753 -0.327 1.00 84.50 179 GLN A N 1
ATOM 1437 C CA . GLN A 1 179 ? 15.507 1.836 0.173 1.00 84.50 179 GLN A CA 1
ATOM 1438 C C . GLN A 1 179 ? 14.066 1.387 0.428 1.00 84.50 179 GLN A C 1
ATOM 1440 O O . GLN A 1 179 ? 13.286 2.187 0.937 1.00 84.50 179 GLN A O 1
ATOM 1445 N N . VAL A 1 180 ? 13.696 0.156 0.054 1.00 81.56 180 VAL A N 1
ATOM 1446 C CA . VAL A 1 180 ? 12.313 -0.347 0.119 1.00 81.56 180 VAL A CA 1
ATOM 1447 C C . VAL A 1 180 ? 12.187 -1.771 0.675 1.00 81.56 180 VAL A C 1
ATOM 1449 O O . VAL A 1 180 ? 11.076 -2.239 0.919 1.00 81.56 180 VAL A O 1
ATOM 1452 N N . ASP A 1 181 ? 13.291 -2.491 0.866 1.00 76.31 181 ASP A N 1
ATOM 1453 C CA . ASP A 1 181 ? 13.307 -3.870 1.370 1.00 76.31 181 ASP A CA 1
ATOM 1454 C C . ASP A 1 181 ? 12.851 -3.989 2.829 1.00 76.31 181 ASP A C 1
ATOM 1456 O O . ASP A 1 181 ? 12.349 -5.040 3.234 1.00 76.31 181 ASP A O 1
ATOM 1460 N N . ASP A 1 182 ? 12.908 -2.884 3.567 1.00 73.31 182 ASP A N 1
ATOM 1461 C CA . ASP A 1 182 ? 12.307 -2.711 4.882 1.00 73.31 182 ASP A CA 1
ATOM 1462 C C . ASP A 1 182 ? 11.231 -1.603 4.882 1.00 73.31 182 ASP A C 1
ATOM 1464 O O . ASP A 1 182 ? 11.154 -0.750 5.770 1.00 73.31 182 ASP A O 1
ATOM 1468 N N . SER A 1 183 ? 10.380 -1.612 3.850 1.00 66.31 183 SER A N 1
ATOM 1469 C CA . SER A 1 183 ? 9.342 -0.604 3.584 1.00 66.31 183 SER A CA 1
ATOM 1470 C C . SER A 1 183 ? 8.589 -0.148 4.844 1.00 66.31 183 SER A C 1
ATOM 1472 O O . SER A 1 183 ? 8.031 -0.994 5.565 1.00 66.31 183 SER A O 1
ATOM 1474 N N . PHE A 1 184 ? 8.471 1.165 5.073 1.00 64.94 184 PHE A N 1
ATOM 1475 C CA . PHE A 1 184 ? 7.565 1.722 6.082 1.00 64.94 184 PHE A CA 1
ATOM 1476 C C . PHE A 1 184 ? 6.131 1.694 5.539 1.00 64.94 184 PHE A C 1
ATOM 1478 O O . PHE A 1 184 ? 5.612 2.686 5.047 1.00 64.94 184 PHE A O 1
ATOM 1485 N N . TRP A 1 185 ? 5.504 0.520 5.551 1.00 64.75 185 TRP A N 1
ATOM 1486 C CA . TRP A 1 185 ? 4.179 0.344 4.963 1.00 64.75 185 TRP A CA 1
ATOM 1487 C C . TRP A 1 185 ? 3.087 1.040 5.783 1.00 64.75 185 TRP A C 1
ATOM 1489 O O . TRP A 1 185 ? 3.127 1.099 7.017 1.00 64.75 185 TRP A O 1
ATOM 1499 N N . VAL A 1 186 ? 2.082 1.519 5.057 1.00 54.62 186 VAL A N 1
ATOM 1500 C CA . VAL A 1 186 ? 0.851 2.111 5.583 1.00 54.62 186 VAL A CA 1
ATOM 1501 C C . VAL A 1 186 ? -0.321 1.473 4.852 1.00 54.62 186 VAL A C 1
ATOM 1503 O O . VAL A 1 186 ? -0.173 0.853 3.797 1.00 54.62 186 VAL A O 1
ATOM 1506 N N . MET A 1 187 ? -1.521 1.685 5.367 1.00 39.00 187 MET A N 1
ATOM 1507 C CA . MET A 1 187 ? -2.716 1.692 4.542 1.00 39.00 187 MET A CA 1
ATOM 1508 C C . MET A 1 187 ? -2.991 3.096 3.845 1.00 39.00 187 MET A C 1
ATOM 1510 O O . MET A 1 187 ? -4.147 3.501 3.812 1.00 39.00 187 MET A O 1
ATOM 1514 N N . ARG A 1 188 ? -1.986 3.852 3.256 1.00 34.72 188 ARG A N 1
ATOM 1515 C CA . ARG A 1 188 ? -2.106 4.952 2.184 1.00 34.72 188 ARG A CA 1
ATOM 1516 C C . ARG A 1 188 ? -0.859 5.293 1.245 1.00 34.72 188 ARG A C 1
ATOM 1518 O O . ARG A 1 188 ? 0.227 5.216 1.786 1.00 34.72 188 ARG A O 1
ATOM 1525 N N . VAL A 1 189 ? -0.972 5.638 -0.098 1.00 28.97 189 VAL A N 1
ATOM 1526 C CA . VAL A 1 189 ? 0.102 5.662 -1.220 1.00 28.97 189 VAL A CA 1
ATOM 1527 C C . VAL A 1 189 ? 0.520 7.120 -1.392 1.00 28.97 189 VAL A C 1
ATOM 1529 O O . VAL A 1 189 ? -0.434 7.867 -1.597 1.00 28.97 189 VAL A O 1
ATOM 1532 N N . ILE A 1 190 ? 1.826 7.494 -1.462 1.00 45.22 190 ILE A N 1
ATOM 1533 C CA . ILE A 1 190 ? 2.482 8.440 -2.443 1.00 45.22 190 ILE A CA 1
ATOM 1534 C C . ILE A 1 190 ? 4.036 8.360 -2.365 1.00 45.22 190 ILE A C 1
ATOM 1536 O O . ILE A 1 190 ? 4.522 8.852 -1.358 1.00 45.22 190 ILE A O 1
ATOM 1540 N N . VAL A 1 191 ? 4.795 7.973 -3.433 1.00 57.03 191 VAL A N 1
ATOM 1541 C CA . VAL A 1 191 ? 6.216 8.421 -3.706 1.00 57.03 191 VAL A CA 1
ATOM 1542 C C . VAL A 1 191 ? 6.699 8.316 -5.179 1.00 57.03 191 VAL A C 1
ATOM 1544 O O . VAL A 1 191 ? 7.554 9.106 -5.578 1.00 57.03 191 VAL A O 1
ATOM 1547 N N . TRP A 1 192 ? 6.189 7.396 -6.014 1.00 61.03 192 TRP A N 1
ATOM 1548 C CA . TRP A 1 192 ? 6.752 7.091 -7.358 1.00 61.03 192 TRP A CA 1
ATOM 1549 C C . TRP A 1 192 ? 7.053 8.288 -8.277 1.00 61.03 192 TRP A C 1
ATOM 1551 O O . TRP A 1 192 ? 8.014 8.252 -9.048 1.00 61.03 192 TRP A O 1
ATOM 1561 N N . GLU A 1 193 ? 6.264 9.352 -8.191 1.00 66.56 193 GLU A N 1
ATOM 1562 C CA . GLU A 1 193 ? 6.456 10.563 -8.991 1.00 66.56 193 GLU A CA 1
ATOM 1563 C C . GLU A 1 193 ? 7.817 11.236 -8.736 1.00 66.56 193 GLU A C 1
ATOM 1565 O O . GLU A 1 193 ? 8.448 11.710 -9.677 1.00 66.56 193 GLU A O 1
ATOM 1570 N N . ILE A 1 194 ? 8.329 11.198 -7.498 1.00 70.31 194 ILE A N 1
ATOM 1571 C CA . ILE A 1 194 ? 9.637 11.776 -7.141 1.00 70.31 194 ILE A CA 1
ATOM 1572 C C . ILE A 1 194 ? 10.776 10.932 -7.723 1.00 70.31 194 ILE A C 1
ATOM 1574 O O . ILE A 1 194 ? 11.670 11.464 -8.381 1.00 70.31 194 ILE A O 1
ATOM 1578 N N . TRP A 1 195 ? 10.745 9.608 -7.519 1.00 74.69 195 TRP A N 1
ATOM 1579 C CA . TRP A 1 195 ? 11.772 8.701 -8.057 1.00 74.69 195 TRP A CA 1
ATOM 1580 C C . TRP A 1 195 ? 11.863 8.772 -9.579 1.00 74.69 195 TRP A C 1
ATOM 1582 O O . TRP A 1 195 ? 12.950 8.691 -10.146 1.00 74.69 195 TRP A O 1
ATOM 1592 N N . THR A 1 196 ? 10.725 8.950 -10.242 1.00 73.94 196 THR A N 1
ATOM 1593 C CA . THR A 1 196 ? 10.654 9.011 -11.703 1.00 73.94 196 THR A CA 1
ATOM 1594 C C . THR A 1 196 ? 10.739 10.427 -12.259 1.00 73.94 196 THR A C 1
ATOM 1596 O O . THR A 1 196 ? 10.565 10.615 -13.459 1.00 73.94 196 THR A O 1
ATOM 1599 N N . ASN A 1 197 ? 11.022 11.417 -11.406 1.00 77.50 197 ASN A N 1
ATOM 1600 C CA . ASN A 1 197 ? 11.131 12.827 -11.770 1.00 77.50 197 ASN A CA 1
ATOM 1601 C C . ASN A 1 197 ? 9.945 13.326 -12.620 1.00 77.50 197 ASN A C 1
ATOM 1603 O O . ASN A 1 197 ? 10.133 14.020 -13.619 1.00 77.50 197 ASN A O 1
ATOM 1607 N N . GLY A 1 198 ? 8.727 12.910 -12.264 1.00 64.25 198 GLY A N 1
ATOM 1608 C CA . GLY A 1 198 ? 7.497 13.274 -12.969 1.00 64.25 198 GLY A CA 1
ATOM 1609 C C . GLY A 1 198 ? 7.169 12.448 -14.221 1.00 64.25 198 GLY A C 1
ATOM 1610 O O . GLY A 1 198 ? 6.190 12.775 -14.891 1.00 64.25 198 GLY A O 1
ATOM 1611 N N . LEU A 1 199 ? 7.931 11.392 -14.556 1.00 63.94 199 LEU A N 1
ATOM 1612 C CA . LEU A 1 199 ? 7.559 10.472 -15.646 1.00 63.94 199 LEU A CA 1
ATOM 1613 C C . LEU A 1 199 ? 6.306 9.660 -15.294 1.00 63.94 199 LEU A C 1
ATOM 1615 O O . LEU A 1 199 ? 5.427 9.502 -16.137 1.00 63.94 199 LEU A O 1
ATOM 1619 N N . TYR A 1 200 ? 6.216 9.141 -14.066 1.00 76.06 200 TYR A N 1
ATOM 1620 C CA . TYR A 1 200 ? 5.019 8.458 -13.574 1.00 76.06 200 TYR A CA 1
ATOM 1621 C C . TYR A 1 200 ? 4.206 9.422 -12.715 1.00 76.06 200 TYR A C 1
ATOM 1623 O O . TYR A 1 200 ? 4.652 9.843 -11.649 1.00 76.06 200 TYR A O 1
ATOM 1631 N N . ASN A 1 201 ? 3.001 9.759 -13.168 1.00 62.34 201 ASN A N 1
ATOM 1632 C CA . ASN A 1 201 ? 2.150 10.734 -12.492 1.00 62.34 201 ASN A CA 1
ATOM 1633 C C . ASN A 1 201 ? 1.396 10.116 -11.304 1.00 62.34 201 ASN A C 1
ATOM 1635 O O . ASN A 1 201 ? 0.718 9.093 -11.451 1.00 62.34 201 ASN A O 1
ATOM 1639 N N . SER A 1 202 ? 1.424 10.782 -10.144 1.00 62.66 202 SER A N 1
ATOM 1640 C CA . SER A 1 202 ? 0.516 10.477 -9.037 1.00 62.66 202 SER A CA 1
ATOM 1641 C C . SER A 1 202 ? -0.889 10.954 -9.398 1.00 62.66 202 SER A C 1
ATOM 1643 O O . SER A 1 202 ? -1.249 12.124 -9.268 1.00 62.66 202 SER A O 1
ATOM 1645 N N . THR A 1 203 ? -1.698 10.038 -9.919 1.00 62.69 203 THR A N 1
ATOM 1646 C CA . THR A 1 203 ? -2.998 10.400 -10.480 1.00 62.69 203 THR A CA 1
ATOM 1647 C C . THR A 1 203 ? -4.027 10.662 -9.376 1.00 62.69 203 THR A C 1
ATOM 1649 O O . THR A 1 203 ? -4.266 9.834 -8.486 1.00 62.69 203 THR A O 1
ATOM 1652 N N . LEU A 1 204 ? -4.674 11.831 -9.446 1.00 64.31 204 LEU A N 1
ATOM 1653 C CA . LEU A 1 204 ? -5.748 12.207 -8.529 1.00 64.31 204 LEU A CA 1
ATOM 1654 C C . LEU A 1 204 ? -6.925 11.242 -8.680 1.00 64.31 204 LEU A C 1
ATOM 1656 O O . LEU A 1 204 ? -7.466 11.048 -9.767 1.00 64.31 204 LEU A O 1
ATOM 1660 N N . HIS A 1 205 ? -7.363 10.676 -7.562 1.00 67.00 205 HIS A N 1
ATOM 1661 C CA . HIS A 1 205 ? -8.492 9.761 -7.514 1.00 67.00 205 HIS A CA 1
ATOM 1662 C C . HIS A 1 205 ? -9.461 10.178 -6.409 1.00 67.00 205 HIS A C 1
ATOM 1664 O O . HIS A 1 205 ? -9.076 10.740 -5.385 1.00 67.00 205 HIS A O 1
ATOM 1670 N N . ARG A 1 206 ? -10.749 9.901 -6.625 1.00 70.69 206 ARG A N 1
ATOM 1671 C CA . ARG A 1 206 ? -11.812 10.136 -5.642 1.00 70.69 206 ARG A CA 1
ATOM 1672 C C . ARG A 1 206 ? -12.763 8.955 -5.603 1.00 70.69 206 ARG A C 1
ATOM 1674 O O . ARG A 1 206 ? -13.027 8.329 -6.628 1.00 70.69 206 ARG A O 1
ATOM 1681 N N . VAL A 1 207 ? -13.337 8.704 -4.436 1.00 69.06 207 VAL A N 1
ATOM 1682 C CA . VAL A 1 207 ? -14.395 7.708 -4.274 1.00 69.06 207 VAL A CA 1
ATOM 1683 C C . VAL A 1 207 ? -15.748 8.402 -4.395 1.00 69.06 207 VAL A C 1
ATOM 1685 O O . VAL A 1 207 ? -16.005 9.397 -3.724 1.00 69.06 207 VAL A O 1
ATOM 1688 N N . ILE A 1 208 ? -16.627 7.861 -5.240 1.00 72.69 208 ILE A N 1
ATOM 1689 C CA . ILE A 1 208 ? -18.047 8.221 -5.266 1.00 72.69 208 ILE A CA 1
ATOM 1690 C C . ILE A 1 208 ? -18.831 6.955 -4.944 1.00 72.69 208 ILE A C 1
ATOM 1692 O O . ILE A 1 208 ? -18.918 6.047 -5.770 1.00 72.69 208 ILE A O 1
ATOM 1696 N N . HIS A 1 209 ? -19.399 6.889 -3.744 1.00 66.81 209 HIS A N 1
ATOM 1697 C CA . HIS A 1 209 ? -20.298 5.804 -3.383 1.00 66.81 209 HIS A CA 1
ATOM 1698 C C . HIS A 1 209 ? -21.710 6.119 -3.899 1.00 66.81 209 HIS A C 1
ATOM 1700 O O . HIS A 1 209 ? -22.312 7.104 -3.483 1.00 66.81 209 HIS A O 1
ATOM 1706 N N . LYS A 1 210 ? -22.209 5.317 -4.848 1.00 73.44 210 LYS A N 1
ATOM 1707 C CA . LYS A 1 210 ? -23.555 5.461 -5.446 1.00 73.44 210 LYS A CA 1
ATOM 1708 C C . LYS A 1 210 ? -24.501 4.300 -5.114 1.00 73.44 210 LYS A C 1
ATOM 1710 O O . LYS A 1 210 ? -25.614 4.264 -5.624 1.00 73.44 210 LYS A O 1
ATOM 1715 N N . GLY A 1 211 ? -24.029 3.323 -4.341 1.00 67.12 211 GLY A N 1
ATOM 1716 C CA . GLY A 1 211 ? -24.819 2.159 -3.954 1.00 67.12 211 GLY A CA 1
ATOM 1717 C C . GLY A 1 211 ? -25.682 2.441 -2.727 1.00 67.12 211 GLY A C 1
ATOM 1718 O O . GLY A 1 211 ? -25.479 3.427 -2.027 1.00 67.12 211 GLY A O 1
ATOM 1719 N N . THR A 1 212 ? -26.630 1.546 -2.463 1.00 68.62 212 THR A N 1
ATOM 1720 C CA . THR A 1 212 ? -27.383 1.502 -1.198 1.00 68.62 212 THR A CA 1
ATOM 1721 C C . THR A 1 212 ? -26.712 0.615 -0.149 1.00 68.62 212 THR A C 1
ATOM 1723 O O . THR A 1 212 ? -27.067 0.678 1.022 1.00 68.62 212 THR A O 1
ATOM 1726 N N . ASN A 1 213 ? -25.756 -0.222 -0.568 1.00 66.31 213 ASN A N 1
ATOM 1727 C CA . ASN A 1 213 ? -25.078 -1.195 0.284 1.00 66.31 213 ASN A CA 1
ATOM 1728 C C . ASN A 1 213 ? -23.725 -0.664 0.750 1.00 66.31 213 ASN A C 1
ATOM 1730 O O . ASN A 1 213 ? -23.009 -0.032 -0.023 1.00 66.31 213 ASN A O 1
ATOM 1734 N N . TYR A 1 214 ? -23.342 -1.003 1.978 1.00 70.06 214 TYR A N 1
ATOM 1735 C CA . TYR A 1 214 ? -22.030 -0.674 2.528 1.00 70.06 214 TYR A CA 1
ATOM 1736 C C . TYR A 1 214 ? -20.891 -1.233 1.658 1.00 70.06 214 TYR A C 1
ATOM 1738 O O . TYR A 1 214 ? -20.959 -2.366 1.178 1.00 70.06 214 TYR A O 1
ATOM 1746 N N . ARG A 1 215 ? -19.827 -0.443 1.463 1.00 76.56 215 ARG A N 1
ATOM 1747 C CA . ARG A 1 215 ? -18.643 -0.817 0.675 1.00 76.56 215 ARG A CA 1
ATOM 1748 C C . ARG A 1 215 ? -17.404 -0.808 1.560 1.00 76.56 215 ARG A C 1
ATOM 1750 O O . ARG A 1 215 ? -17.002 0.253 2.024 1.00 76.56 215 ARG A O 1
ATOM 1757 N N . VAL A 1 216 ? -16.743 -1.957 1.671 1.00 76.56 216 VAL A N 1
ATOM 1758 C CA . VAL A 1 216 ? -15.397 -2.062 2.249 1.00 76.56 216 VAL A CA 1
ATOM 1759 C C . VAL A 1 216 ? -14.343 -1.854 1.161 1.00 76.56 216 VAL A C 1
ATOM 1761 O O . VAL A 1 216 ? -14.519 -2.219 -0.003 1.00 76.56 216 VAL A O 1
ATOM 1764 N N . SER A 1 217 ? -13.230 -1.224 1.519 1.00 82.94 217 SER A N 1
ATOM 1765 C CA . SER A 1 217 ? -12.025 -1.151 0.694 1.00 82.94 217 SER A CA 1
ATOM 1766 C C . SER A 1 217 ? -10.813 -1.303 1.599 1.00 82.94 217 SER A C 1
ATOM 1768 O O . SER A 1 217 ? -10.785 -0.718 2.675 1.00 82.94 217 SER A O 1
ATOM 1770 N N . ILE A 1 218 ? -9.832 -2.092 1.162 1.00 82.62 218 ILE A N 1
ATOM 1771 C CA . ILE A 1 218 ? -8.642 -2.445 1.949 1.00 82.62 218 ILE A CA 1
ATOM 1772 C C . ILE A 1 218 ? -7.422 -1.994 1.151 1.00 82.62 218 ILE A C 1
ATOM 1774 O O . ILE A 1 218 ? -6.839 -2.782 0.404 1.00 82.62 218 ILE A O 1
ATOM 1778 N N . PRO A 1 219 ? -7.091 -0.701 1.197 1.00 86.19 219 PRO A N 1
ATOM 1779 C CA . PRO A 1 219 ? -6.014 -0.193 0.378 1.00 86.19 219 PRO A CA 1
ATOM 1780 C C . PRO A 1 219 ? -4.664 -0.458 1.085 1.00 86.19 219 PRO A C 1
ATOM 1782 O O . PRO A 1 219 ? -4.526 -0.199 2.276 1.00 86.19 219 PRO A O 1
ATOM 1785 N N . PHE A 1 220 ? -3.676 -1.018 0.376 1.00 84.94 220 PHE A N 1
ATOM 1786 C CA . PHE A 1 220 ? -2.335 -1.327 0.905 1.00 84.94 220 PHE A CA 1
ATOM 1787 C C . PHE A 1 220 ? -1.260 -0.523 0.182 1.00 84.94 220 PHE A C 1
ATOM 1789 O O . PHE A 1 220 ? -1.360 -0.300 -1.026 1.00 84.94 220 PHE A O 1
ATOM 1796 N N . PHE A 1 221 ? -0.237 -0.096 0.925 1.00 82.81 221 PHE A N 1
ATOM 1797 C CA . PHE A 1 221 ? 0.681 0.912 0.444 1.00 82.81 221 PHE A CA 1
ATOM 1798 C C . PHE A 1 221 ? 2.117 0.563 0.768 1.00 82.81 221 PHE A C 1
ATOM 1800 O O . PHE A 1 221 ? 2.532 0.433 1.922 1.00 82.81 221 PHE A O 1
ATOM 1807 N N . PHE A 1 222 ? 2.840 0.362 -0.326 1.00 83.00 222 PHE A N 1
ATOM 1808 C CA . PHE A 1 222 ? 4.235 -0.001 -0.352 1.00 83.00 222 PHE A CA 1
ATOM 1809 C C . PHE A 1 222 ? 5.062 1.270 -0.516 1.00 83.00 222 PHE A C 1
ATOM 1811 O O . PHE A 1 222 ? 4.975 1.950 -1.536 1.00 83.00 222 PHE A O 1
ATOM 1818 N N . GLU A 1 223 ? 5.823 1.594 0.517 1.00 83.56 223 GLU A N 1
ATOM 1819 C CA . GLU A 1 223 ? 6.442 2.900 0.711 1.00 83.56 223 GLU A CA 1
ATOM 1820 C C . GLU A 1 223 ? 7.936 2.731 1.037 1.00 83.56 223 GLU A C 1
ATOM 1822 O O . GLU A 1 223 ? 8.334 1.662 1.514 1.00 83.56 223 GLU A O 1
ATOM 1827 N N . PRO A 1 224 ? 8.784 3.749 0.809 1.00 86.12 224 PRO A N 1
ATOM 1828 C CA . PRO A 1 224 ? 10.193 3.681 1.181 1.00 86.12 224 PRO A CA 1
ATOM 1829 C C . PRO A 1 224 ? 10.419 3.418 2.675 1.00 86.12 224 PRO A C 1
ATOM 1831 O O . PRO A 1 224 ? 9.544 3.604 3.525 1.00 86.12 224 PRO A O 1
ATOM 1834 N N . ASN A 1 225 ? 11.645 3.033 3.018 1.00 86.69 225 ASN A N 1
ATOM 1835 C CA . ASN A 1 225 ? 12.121 3.009 4.395 1.00 86.69 225 ASN A CA 1
ATOM 1836 C C . ASN A 1 225 ? 11.985 4.422 4.990 1.00 86.69 225 ASN A C 1
ATOM 1838 O O . ASN A 1 225 ? 12.201 5.421 4.303 1.00 86.69 225 ASN A O 1
ATOM 1842 N N . PHE A 1 226 ? 11.672 4.528 6.284 1.00 85.19 226 PHE A N 1
ATOM 1843 C CA . PHE A 1 226 ? 11.400 5.823 6.926 1.00 85.19 226 PHE A CA 1
ATOM 1844 C C . PHE A 1 226 ? 12.568 6.821 6.800 1.00 85.19 226 PHE A C 1
ATOM 1846 O O . PHE A 1 226 ? 12.368 8.027 6.697 1.00 85.19 226 PHE A O 1
ATOM 1853 N N . THR A 1 227 ? 13.800 6.321 6.760 1.00 87.81 227 THR A N 1
ATOM 1854 C CA . THR A 1 227 ? 15.028 7.117 6.628 1.00 87.81 227 THR A CA 1
ATOM 1855 C C . THR A 1 227 ? 15.550 7.201 5.190 1.00 87.81 227 THR A C 1
ATOM 1857 O O . THR A 1 227 ? 16.610 7.785 4.966 1.00 87.81 227 THR A O 1
ATOM 1860 N N . ALA A 1 228 ? 14.840 6.632 4.208 1.00 87.12 228 ALA A N 1
ATOM 1861 C CA . ALA A 1 228 ? 15.277 6.630 2.817 1.00 87.12 228 ALA A CA 1
ATOM 1862 C C . ALA A 1 228 ? 15.355 8.055 2.257 1.00 87.12 228 ALA A C 1
ATOM 1864 O O . ALA A 1 228 ? 14.425 8.851 2.410 1.00 87.12 228 ALA A O 1
ATOM 1865 N N . VAL A 1 229 ? 16.454 8.350 1.561 1.00 88.50 229 VAL A N 1
ATOM 1866 C CA . VAL A 1 229 ? 16.614 9.585 0.788 1.00 88.50 229 VAL A CA 1
ATOM 1867 C C . VAL A 1 229 ? 16.076 9.344 -0.618 1.00 88.50 229 VAL A C 1
ATOM 1869 O O . VAL A 1 229 ? 16.743 8.753 -1.466 1.00 88.50 229 VAL A O 1
ATOM 1872 N N . VAL A 1 230 ? 14.860 9.817 -0.863 1.00 87.12 230 VAL A N 1
ATOM 1873 C CA . VAL A 1 230 ? 14.178 9.726 -2.153 1.00 87.12 230 VAL A CA 1
ATOM 1874 C C . VAL A 1 230 ? 14.662 10.871 -3.039 1.00 87.12 230 VAL A C 1
ATOM 1876 O O . VAL A 1 230 ? 14.593 12.036 -2.654 1.00 87.12 230 VAL A O 1
ATOM 1879 N N . LYS A 1 231 ? 15.149 10.544 -4.238 1.00 87.62 231 LYS A N 1
ATOM 1880 C CA . LYS A 1 231 ? 15.596 11.505 -5.257 1.00 87.62 231 LYS A CA 1
ATOM 1881 C C . LYS A 1 231 ? 15.360 10.949 -6.668 1.00 87.62 231 LYS A C 1
ATOM 1883 O O . LYS A 1 231 ? 15.210 9.729 -6.790 1.00 87.62 231 LYS A O 1
ATOM 1888 N N . PRO A 1 232 ? 15.362 11.796 -7.714 1.00 87.12 232 PRO A N 1
ATOM 1889 C CA . PRO A 1 232 ? 15.303 11.344 -9.102 1.00 87.12 232 PRO A CA 1
ATOM 1890 C C . PRO A 1 232 ? 16.294 10.213 -9.411 1.00 87.12 232 PRO A C 1
ATOM 1892 O O . PRO A 1 232 ? 17.489 10.322 -9.123 1.00 87.12 232 PRO A O 1
ATOM 1895 N N . LEU A 1 233 ? 15.791 9.121 -9.991 1.00 87.12 233 LEU A N 1
ATOM 1896 C CA . LEU A 1 233 ? 16.595 7.973 -10.409 1.00 87.12 233 LEU A CA 1
ATOM 1897 C C . LEU A 1 233 ? 17.372 8.298 -11.687 1.00 87.12 233 LEU A C 1
ATOM 1899 O O . LEU A 1 233 ? 16.827 8.879 -12.624 1.00 87.12 233 LEU A O 1
ATOM 1903 N N . SER A 1 234 ? 18.618 7.831 -11.779 1.00 85.94 234 SER A N 1
ATOM 1904 C CA . SER A 1 234 ? 19.453 8.010 -12.974 1.00 85.94 234 SER A CA 1
ATOM 1905 C C . SER A 1 234 ? 18.789 7.468 -14.243 1.00 85.94 234 SER A C 1
ATOM 1907 O O . SER A 1 234 ? 18.859 8.110 -15.284 1.00 85.94 234 SER A O 1
ATOM 1909 N N . ALA A 1 235 ? 18.082 6.338 -14.156 1.00 85.00 235 ALA A N 1
ATOM 1910 C CA . ALA A 1 235 ? 17.322 5.785 -15.276 1.00 85.00 235 ALA A CA 1
ATOM 1911 C C . ALA A 1 235 ? 16.200 6.715 -15.765 1.00 85.00 235 ALA A C 1
ATOM 1913 O O . ALA A 1 235 ? 16.034 6.896 -16.969 1.00 85.00 235 ALA A O 1
ATOM 1914 N N . ALA A 1 236 ? 15.482 7.364 -14.845 1.00 83.56 236 ALA A N 1
ATOM 1915 C CA . ALA A 1 236 ? 14.451 8.334 -15.198 1.00 83.56 236 ALA A CA 1
ATOM 1916 C C . ALA A 1 236 ? 15.053 9.569 -15.886 1.00 83.56 236 ALA A C 1
ATOM 1918 O O . ALA A 1 236 ? 14.535 10.016 -16.907 1.00 83.56 236 ALA A O 1
ATOM 1919 N N . LEU A 1 237 ? 16.187 10.067 -15.379 1.00 83.50 237 LEU A N 1
ATOM 1920 C CA . LEU A 1 237 ? 16.908 11.182 -15.997 1.00 83.50 237 LEU A CA 1
ATOM 1921 C C . LEU A 1 237 ? 17.376 10.835 -17.419 1.00 83.50 237 LEU A C 1
ATOM 1923 O O . LEU A 1 237 ? 17.159 11.631 -18.327 1.00 83.50 237 LEU A O 1
ATOM 1927 N N . ARG A 1 238 ? 17.906 9.622 -17.648 1.00 85.56 238 ARG A N 1
ATOM 1928 C CA . ARG A 1 238 ? 18.296 9.152 -18.994 1.00 85.56 238 ARG A CA 1
ATOM 1929 C C . ARG A 1 238 ? 17.127 9.155 -19.982 1.00 85.56 238 ARG A C 1
ATOM 1931 O O . ARG A 1 238 ? 17.294 9.572 -21.123 1.00 85.56 238 ARG A O 1
ATOM 1938 N N . ILE A 1 239 ? 15.948 8.694 -19.555 1.00 78.88 239 ILE A N 1
ATOM 1939 C CA . ILE A 1 239 ? 14.738 8.720 -20.395 1.00 78.88 239 ILE A CA 1
ATOM 1940 C C . ILE A 1 239 ? 14.371 10.168 -20.750 1.00 78.88 239 ILE A C 1
ATOM 1942 O O . ILE A 1 239 ? 14.020 10.448 -21.893 1.00 78.88 239 ILE A O 1
ATOM 1946 N N . GLN A 1 240 ? 14.488 11.090 -19.792 1.00 73.38 240 GLN A N 1
ATOM 1947 C CA . GLN A 1 240 ? 14.156 12.503 -19.985 1.00 73.38 240 GLN A CA 1
ATOM 1948 C C . GLN A 1 240 ? 15.164 13.263 -20.864 1.00 73.38 240 GLN A C 1
ATOM 1950 O O . GLN A 1 240 ? 14.774 14.158 -21.609 1.00 73.38 240 GLN A O 1
ATOM 1955 N N . GLU A 1 241 ? 16.445 12.898 -20.815 1.00 71.44 241 GLU A N 1
ATOM 1956 C CA . GLU A 1 241 ? 17.494 13.449 -21.686 1.00 71.44 241 GLU A CA 1
ATOM 1957 C C . GLU A 1 241 ? 17.302 13.060 -23.162 1.00 71.44 241 GLU A C 1
ATOM 1959 O O . GLU A 1 241 ? 17.757 13.778 -24.050 1.00 71.44 241 GLU A O 1
ATOM 1964 N N . GLY A 1 242 ? 16.609 11.948 -23.430 1.00 62.69 242 GLY A N 1
ATOM 1965 C CA . GLY A 1 242 ? 16.278 11.470 -24.776 1.00 62.69 242 GLY A CA 1
ATOM 1966 C C . GLY A 1 242 ? 14.966 12.008 -25.361 1.00 62.69 242 GLY A C 1
ATOM 1967 O O . GLY A 1 242 ? 14.565 11.551 -26.432 1.00 62.69 242 GLY A O 1
ATOM 1968 N N . LEU A 1 243 ? 14.274 12.927 -24.674 1.00 65.50 243 LEU A N 1
ATOM 1969 C CA . LEU A 1 243 ? 13.012 13.510 -25.145 1.00 65.50 243 LEU A CA 1
ATOM 1970 C C . LEU A 1 243 ? 13.241 14.501 -26.294 1.00 65.50 243 LEU A C 1
ATOM 1972 O O . LEU A 1 243 ? 14.296 15.123 -26.408 1.00 65.50 243 LEU A O 1
ATOM 1976 N N . ASP A 1 244 ? 12.233 14.660 -27.154 1.00 56.16 244 ASP A N 1
ATOM 1977 C CA . ASP A 1 244 ? 12.291 15.614 -28.263 1.00 56.16 244 ASP A CA 1
ATOM 1978 C C . ASP A 1 244 ? 12.260 17.083 -27.784 1.00 56.16 244 ASP A C 1
ATOM 1980 O O . ASP A 1 244 ? 12.130 17.385 -26.596 1.00 56.16 244 ASP A O 1
ATOM 1984 N N . THR A 1 245 ? 12.344 18.038 -28.716 1.00 53.03 245 THR A N 1
ATOM 1985 C CA . THR A 1 245 ? 12.359 19.483 -28.411 1.00 53.03 245 THR A CA 1
ATOM 1986 C C . THR A 1 245 ? 11.105 19.994 -27.688 1.00 53.03 245 THR A C 1
ATOM 1988 O O . THR A 1 245 ? 11.099 21.134 -27.227 1.00 53.03 245 THR A O 1
ATOM 1991 N N . SER A 1 246 ? 10.037 19.192 -27.604 1.00 53.41 246 SER A N 1
ATOM 1992 C CA . SER A 1 246 ? 8.824 19.506 -26.843 1.00 53.41 246 SER A CA 1
ATOM 1993 C C . SER A 1 246 ? 8.859 18.989 -25.398 1.00 53.41 246 SER A C 1
ATOM 1995 O O . SER A 1 246 ? 7.955 19.305 -24.620 1.00 53.41 246 SER A O 1
ATOM 1997 N N . GLY A 1 247 ? 9.896 18.229 -25.023 1.00 53.38 247 GLY A N 1
ATOM 1998 C CA . GLY A 1 247 ? 10.074 17.670 -23.683 1.00 53.38 247 GLY A CA 1
ATOM 1999 C C . GLY A 1 247 ? 9.021 16.622 -23.324 1.00 53.38 247 GLY A C 1
ATOM 2000 O O . GLY A 1 247 ? 8.621 16.546 -22.164 1.00 53.38 247 GLY A O 1
ATOM 2001 N N . ARG A 1 248 ? 8.521 15.865 -24.313 1.00 57.41 248 ARG A N 1
ATOM 2002 C CA . ARG A 1 248 ? 7.478 14.840 -24.141 1.00 57.41 248 ARG A CA 1
ATOM 2003 C C . ARG A 1 248 ? 7.890 13.517 -24.774 1.00 57.41 248 ARG A C 1
ATOM 2005 O O . ARG A 1 248 ? 8.615 13.494 -25.763 1.00 57.41 248 ARG A O 1
ATOM 2012 N N . ILE A 1 249 ? 7.359 12.418 -24.237 1.00 58.78 249 ILE A N 1
ATOM 2013 C CA . ILE A 1 249 ? 7.282 11.148 -24.967 1.00 58.78 249 ILE A CA 1
ATOM 2014 C C . ILE A 1 249 ? 6.029 11.234 -25.860 1.00 58.78 249 ILE A C 1
ATOM 2016 O O . ILE A 1 249 ? 4.938 11.490 -25.342 1.00 58.78 249 ILE A O 1
ATOM 2020 N N . PRO A 1 250 ? 6.129 11.076 -27.193 1.00 51.38 250 PRO A N 1
ATOM 2021 C CA . PRO A 1 250 ? 4.958 11.131 -28.066 1.00 51.38 250 PRO A CA 1
ATOM 2022 C C . PRO A 1 250 ? 3.892 10.097 -27.660 1.00 51.38 250 PRO A C 1
ATOM 2024 O O . PRO A 1 250 ? 4.185 8.908 -27.579 1.00 51.38 250 PRO A O 1
ATOM 2027 N N . GLY A 1 251 ? 2.651 10.545 -27.423 1.00 53.03 251 GLY A N 1
ATOM 2028 C CA . GLY A 1 251 ? 1.509 9.675 -27.091 1.00 53.03 251 GLY A CA 1
ATOM 2029 C C . GLY A 1 251 ? 1.196 9.487 -25.598 1.00 53.03 251 GLY A C 1
ATOM 2030 O O . GLY A 1 251 ? 0.238 8.789 -25.287 1.00 53.03 251 GLY A O 1
ATOM 2031 N N . THR A 1 252 ? 1.934 10.120 -24.678 1.00 55.91 252 THR A N 1
ATOM 2032 C CA . THR A 1 252 ? 1.720 9.981 -23.220 1.00 55.91 252 THR A CA 1
ATOM 2033 C C . THR A 1 252 ? 0.972 11.174 -22.607 1.00 55.91 252 THR A C 1
ATOM 2035 O O . THR A 1 252 ? 0.871 12.241 -23.224 1.00 55.91 252 THR A O 1
ATOM 2038 N N . ILE A 1 253 ? 0.468 11.040 -21.369 1.00 56.12 253 ILE A N 1
ATOM 2039 C CA . ILE A 1 253 ? -0.072 12.193 -20.620 1.00 56.12 253 ILE A CA 1
ATOM 2040 C C . ILE A 1 253 ? 1.013 13.269 -20.432 1.00 56.12 253 ILE A C 1
ATOM 2042 O O . ILE A 1 253 ? 2.199 12.928 -20.361 1.00 56.12 253 ILE A O 1
ATOM 2046 N N . PRO A 1 254 ? 0.645 14.568 -20.360 1.00 56.50 254 PRO A N 1
ATOM 2047 C CA . PRO A 1 254 ? 1.602 15.634 -20.086 1.00 56.50 254 PRO A CA 1
ATOM 2048 C C . PRO A 1 254 ? 2.400 15.323 -18.815 1.00 56.50 254 PRO A C 1
ATOM 2050 O O . PRO A 1 254 ? 1.824 15.145 -17.742 1.00 56.50 254 PRO A O 1
ATOM 2053 N N . GLN A 1 255 ? 3.720 15.227 -18.951 1.00 59.28 255 GLN A N 1
ATOM 2054 C CA . GLN A 1 255 ? 4.624 14.997 -17.828 1.00 59.28 255 GLN A CA 1
ATOM 2055 C C . GLN A 1 255 ? 4.799 16.302 -17.051 1.00 59.28 255 GLN A C 1
ATOM 2057 O O . GLN A 1 255 ? 4.850 17.391 -17.630 1.00 59.28 255 GLN A O 1
ATOM 2062 N N . SER A 1 256 ? 4.868 16.194 -15.729 1.00 56.94 256 SER A N 1
ATOM 2063 C CA . SER A 1 256 ? 5.166 17.332 -14.865 1.00 56.94 256 SER A CA 1
ATOM 2064 C C . SER A 1 256 ? 6.560 17.886 -15.191 1.00 56.94 256 SER A C 1
ATOM 2066 O O . SER A 1 256 ? 7.541 17.151 -15.177 1.00 56.94 256 SER A O 1
ATOM 2068 N N . HIS A 1 257 ? 6.678 19.196 -15.439 1.00 57.78 257 HIS A N 1
ATOM 2069 C CA . HIS A 1 257 ? 7.982 19.875 -15.550 1.00 57.78 257 HIS A CA 1
ATOM 2070 C C . HIS A 1 257 ? 8.604 20.195 -14.175 1.00 57.78 257 HIS A C 1
ATOM 2072 O O . HIS A 1 257 ? 9.608 20.909 -14.090 1.00 57.78 257 HIS A O 1
ATOM 2078 N N . LYS A 1 258 ? 7.989 19.723 -13.083 1.00 62.50 258 LYS A N 1
ATOM 2079 C CA . LYS A 1 258 ? 8.454 19.949 -11.714 1.00 62.50 258 LYS A CA 1
ATOM 2080 C C . LYS A 1 258 ? 9.747 19.162 -11.510 1.00 62.50 258 LYS A C 1
ATOM 2082 O O . LYS A 1 258 ? 9.777 17.947 -11.667 1.00 62.50 258 LYS A O 1
ATOM 2087 N N . LYS A 1 259 ? 10.825 19.867 -11.175 1.00 67.38 259 LYS A N 1
ATOM 2088 C CA . LYS A 1 259 ? 12.073 19.242 -10.728 1.00 67.38 259 LYS A CA 1
ATOM 2089 C C . LYS A 1 259 ? 11.937 18.903 -9.250 1.00 67.38 259 LYS A C 1
ATOM 2091 O O . LYS A 1 259 ? 11.493 19.750 -8.474 1.00 67.38 259 LYS A O 1
ATOM 2096 N N . TYR A 1 260 ? 12.301 17.681 -8.879 1.00 76.62 260 TYR A N 1
ATOM 2097 C CA . TYR A 1 260 ? 12.225 17.225 -7.495 1.00 76.62 260 TYR A CA 1
ATOM 2098 C C . TYR A 1 260 ? 13.608 17.245 -6.845 1.00 76.62 260 TYR A C 1
ATOM 2100 O O . TYR A 1 260 ? 14.551 16.635 -7.348 1.00 76.62 260 TYR A O 1
ATOM 2108 N N . GLU A 1 261 ? 13.706 17.926 -5.705 1.00 79.56 261 GLU A N 1
ATOM 2109 C CA . GLU A 1 261 ? 14.893 17.896 -4.852 1.00 79.56 261 GLU A CA 1
ATOM 2110 C C . GLU A 1 261 ? 14.888 16.646 -3.955 1.00 79.56 261 GLU A C 1
ATOM 2112 O O . GLU A 1 261 ? 13.810 16.150 -3.603 1.00 79.56 261 GLU A O 1
ATOM 2117 N N . PRO A 1 262 ? 16.066 16.128 -3.554 1.00 85.88 262 PRO A N 1
ATOM 2118 C CA . PRO A 1 262 ? 16.152 15.013 -2.618 1.00 85.88 262 PRO A CA 1
ATOM 2119 C C . PRO A 1 262 ? 15.406 15.288 -1.305 1.00 85.88 262 PRO A C 1
ATOM 2121 O O . PRO A 1 262 ? 15.526 16.366 -0.724 1.00 85.88 262 PRO A O 1
ATOM 2124 N N . THR A 1 263 ? 14.681 14.292 -0.796 1.00 86.75 263 THR A N 1
ATOM 2125 C CA . THR A 1 263 ? 13.955 14.393 0.477 1.00 86.75 263 THR A CA 1
ATOM 2126 C C . THR A 1 263 ? 14.053 13.106 1.292 1.00 86.75 263 THR A C 1
ATOM 2128 O O . THR A 1 263 ? 14.133 12.013 0.733 1.00 86.75 263 THR A O 1
ATOM 2131 N N . VAL A 1 264 ? 14.050 13.220 2.623 1.00 89.00 264 VAL A N 1
ATOM 2132 C CA . VAL A 1 264 ? 13.965 12.057 3.519 1.00 89.00 264 VAL A CA 1
ATOM 2133 C C . VAL A 1 264 ? 12.498 11.663 3.656 1.00 89.00 264 VAL A C 1
ATOM 2135 O O . VAL A 1 264 ? 11.675 12.477 4.079 1.00 89.00 264 VAL A O 1
ATOM 2138 N N . TYR A 1 265 ? 12.168 10.413 3.325 1.00 85.50 265 TYR A N 1
ATOM 2139 C CA . TYR A 1 265 ? 10.781 9.952 3.237 1.00 85.50 265 TYR A CA 1
ATOM 2140 C C . TYR A 1 265 ? 9.977 10.179 4.527 1.00 85.50 265 TYR A C 1
ATOM 2142 O O . TYR A 1 265 ? 8.859 10.689 4.481 1.00 85.50 265 TYR A O 1
ATOM 2150 N N . GLY A 1 266 ? 10.547 9.862 5.688 1.00 85.31 266 GLY A N 1
ATOM 2151 C CA . GLY A 1 266 ? 9.873 10.012 6.975 1.00 85.31 266 GLY A CA 1
ATOM 2152 C C . GLY A 1 266 ? 9.541 11.459 7.333 1.00 85.31 266 GLY A C 1
ATOM 2153 O O . GLY A 1 266 ? 8.493 11.721 7.924 1.00 85.31 266 GLY A O 1
ATOM 2154 N N . GLU A 1 267 ? 10.378 12.414 6.926 1.00 85.38 267 GLU A N 1
ATOM 2155 C CA . GLU A 1 267 ? 10.117 13.843 7.132 1.00 85.38 267 GLU A CA 1
ATOM 2156 C C . GLU A 1 267 ? 8.992 14.335 6.213 1.00 85.38 267 GLU A C 1
ATOM 2158 O O . GLU A 1 267 ? 8.075 15.027 6.663 1.00 85.38 267 GLU A O 1
ATOM 2163 N N . PHE A 1 268 ? 8.988 13.885 4.954 1.00 82.12 268 PHE A N 1
ATOM 2164 C CA . PHE A 1 268 ? 7.875 14.112 4.031 1.00 82.12 268 PHE A CA 1
ATOM 2165 C C . PHE A 1 268 ? 6.555 13.529 4.570 1.00 82.12 268 PHE A C 1
ATOM 2167 O O . PHE A 1 268 ? 5.525 14.211 4.590 1.00 82.12 268 PHE A O 1
ATOM 2174 N N . LEU A 1 269 ? 6.582 12.285 5.058 1.00 82.06 269 LEU A N 1
ATOM 2175 C CA . LEU A 1 269 ? 5.401 11.598 5.575 1.00 82.06 269 LEU A CA 1
ATOM 2176 C C . LEU A 1 269 ? 4.848 12.284 6.831 1.00 82.06 269 LEU A C 1
ATOM 2178 O O . LEU A 1 269 ? 3.644 12.536 6.903 1.00 82.06 269 LEU A O 1
ATOM 2182 N N . LYS A 1 270 ? 5.710 12.651 7.791 1.00 81.81 270 LYS A N 1
ATOM 2183 C CA . LYS A 1 270 ? 5.318 13.412 8.991 1.00 81.81 270 LYS A CA 1
ATOM 2184 C C . LYS A 1 270 ? 4.637 14.731 8.632 1.00 81.81 270 LYS A C 1
ATOM 2186 O O . LYS A 1 270 ? 3.602 15.053 9.219 1.00 81.81 270 LYS A O 1
ATOM 2191 N N . ALA A 1 271 ? 5.181 15.479 7.670 1.00 77.88 271 ALA A N 1
ATOM 2192 C CA . ALA A 1 271 ? 4.602 16.748 7.230 1.00 77.88 271 ALA A CA 1
ATOM 2193 C C . ALA A 1 271 ? 3.193 16.557 6.642 1.00 77.88 271 ALA A C 1
ATOM 2195 O O . ALA A 1 271 ? 2.262 17.290 6.984 1.00 77.88 271 ALA A O 1
ATOM 2196 N N . LYS A 1 272 ? 3.012 15.522 5.815 1.00 72.44 272 LYS A N 1
ATOM 2197 C CA . LYS A 1 272 ? 1.724 15.186 5.195 1.00 72.44 272 LYS A CA 1
ATOM 2198 C C . LYS A 1 272 ? 0.676 14.730 6.214 1.00 72.44 272 LYS A C 1
ATOM 2200 O O . LYS A 1 272 ? -0.455 15.213 6.195 1.00 72.44 272 LYS A O 1
ATOM 2205 N N . VAL A 1 273 ? 1.051 13.821 7.111 1.00 69.75 273 VAL A N 1
ATOM 2206 C CA . VAL A 1 273 ? 0.177 13.286 8.169 1.00 69.75 273 VAL A CA 1
ATOM 2207 C C . VAL A 1 273 ? -0.248 14.414 9.109 1.00 69.75 273 VAL A C 1
ATOM 2209 O O . VAL A 1 273 ? -1.438 14.600 9.345 1.00 69.75 273 VAL A O 1
ATOM 2212 N N . SER A 1 274 ? 0.690 15.263 9.533 1.00 66.31 274 SER A N 1
ATOM 2213 C CA . SER A 1 274 ? 0.373 16.443 10.348 1.00 66.31 274 SER A CA 1
ATOM 2214 C C . SER A 1 274 ? -0.602 17.391 9.634 1.00 66.31 274 SER A C 1
ATOM 2216 O O . SER A 1 274 ? -1.505 17.937 10.261 1.00 66.31 274 SER A O 1
ATOM 2218 N N . GLY A 1 275 ? -0.491 17.557 8.312 1.00 60.19 275 GLY A N 1
ATOM 2219 C CA . GLY A 1 275 ? -1.440 18.351 7.522 1.00 60.19 275 GLY A CA 1
ATOM 2220 C C . GLY A 1 275 ? -2.866 17.786 7.514 1.00 60.19 275 GLY A C 1
ATOM 2221 O O . GLY A 1 275 ? -3.825 18.542 7.704 1.00 60.19 275 GLY A O 1
ATOM 2222 N N . ASN A 1 276 ? -2.999 16.468 7.336 1.00 57.81 276 ASN A N 1
ATOM 2223 C CA . ASN A 1 276 ? -4.290 15.775 7.270 1.00 57.81 276 ASN A CA 1
ATOM 2224 C C . ASN A 1 276 ? -5.002 15.721 8.629 1.00 57.81 276 ASN A C 1
ATOM 2226 O O . ASN A 1 276 ? -6.209 15.946 8.682 1.00 57.81 276 ASN A O 1
ATOM 2230 N N . PHE A 1 277 ? -4.260 15.479 9.714 1.00 52.44 277 PHE A N 1
ATOM 2231 C CA . PHE A 1 277 ? -4.838 15.257 11.044 1.00 52.44 277 PHE A CA 1
ATOM 2232 C C . PHE A 1 277 ? -4.858 16.507 11.941 1.00 52.44 277 PHE A C 1
ATOM 2234 O O . PHE A 1 277 ? -5.738 16.619 12.788 1.00 52.44 277 PHE A O 1
ATOM 2241 N N . ALA A 1 278 ? -3.946 17.478 11.765 1.00 41.81 278 ALA A N 1
ATOM 2242 C CA . ALA A 1 278 ? -3.847 18.627 12.679 1.00 41.81 278 ALA A CA 1
ATOM 2243 C C . ALA A 1 278 ? -4.533 19.913 12.185 1.00 41.81 278 ALA A C 1
ATOM 2245 O O . ALA A 1 278 ? -4.813 20.792 12.999 1.00 41.81 278 ALA A O 1
ATOM 2246 N N . THR A 1 279 ? -4.780 20.087 10.877 1.00 37.47 279 THR A N 1
ATOM 2247 C CA . THR A 1 279 ? -5.223 21.403 10.356 1.00 37.47 279 THR A CA 1
ATOM 2248 C C . THR A 1 279 ? -6.361 21.388 9.335 1.00 37.47 279 THR A C 1
ATOM 2250 O O . THR A 1 279 ? -6.878 22.459 9.019 1.00 37.47 279 THR A O 1
ATOM 2253 N N . GLY A 1 280 ? -6.757 20.231 8.784 1.00 37.50 280 GLY A N 1
ATOM 2254 C CA . GLY A 1 280 ? -7.798 20.151 7.743 1.00 37.50 280 GLY A CA 1
ATOM 2255 C C . GLY A 1 280 ? -7.460 20.903 6.443 1.00 37.50 280 GLY A C 1
ATOM 2256 O O . GLY A 1 280 ? -8.322 21.081 5.581 1.00 37.50 280 GLY A O 1
ATOM 2257 N N . LYS A 1 281 ? -6.206 21.351 6.286 1.00 34.38 281 LYS A N 1
ATOM 2258 C CA . LYS A 1 281 ? -5.694 22.119 5.141 1.00 34.38 281 LYS A CA 1
ATOM 2259 C C . LYS A 1 281 ? -4.818 21.269 4.220 1.00 34.38 281 LYS A C 1
ATOM 2261 O O . LYS A 1 281 ? -3.888 21.801 3.621 1.00 34.38 281 LYS A O 1
ATOM 2266 N N . GLY A 1 282 ? -5.094 19.969 4.097 1.00 39.25 282 GLY A N 1
ATOM 2267 C CA . GLY A 1 282 ? -4.443 19.111 3.105 1.00 39.25 282 GLY A CA 1
ATOM 2268 C C . GLY A 1 282 ? -4.700 19.645 1.693 1.00 39.25 282 GLY A C 1
ATOM 2269 O O . GLY A 1 282 ? -5.728 19.341 1.084 1.00 39.25 282 GLY A O 1
ATOM 2270 N N . LYS A 1 283 ? -3.803 20.505 1.204 1.00 30.52 283 LYS A N 1
ATOM 2271 C CA . LYS A 1 283 ? -3.737 20.927 -0.190 1.00 30.52 283 LYS A CA 1
ATOM 2272 C C . LYS A 1 283 ? -2.895 19.899 -0.929 1.00 30.52 283 LYS A C 1
ATOM 2274 O O . LYS A 1 283 ? -1.767 19.615 -0.538 1.00 30.52 283 LYS A O 1
ATOM 2279 N N . TYR A 1 284 ? -3.487 19.317 -1.960 1.00 34.75 284 TYR A N 1
ATOM 2280 C CA . TYR A 1 284 ? -2.734 18.632 -2.996 1.00 34.75 284 TYR A CA 1
ATOM 2281 C C . TYR A 1 284 ? -2.287 19.739 -3.949 1.00 34.75 284 TYR A C 1
ATOM 2283 O O . TYR A 1 284 ? -3.133 20.269 -4.670 1.00 34.75 284 TYR A O 1
ATOM 2291 N N . ASP A 1 285 ? -1.023 20.148 -3.850 1.00 31.95 285 ASP A N 1
ATOM 2292 C CA . ASP A 1 285 ? -0.383 21.053 -4.812 1.00 31.95 285 ASP A CA 1
ATOM 2293 C C . ASP A 1 285 ? 0.281 20.250 -5.937 1.00 31.95 285 ASP A C 1
ATOM 2295 O O . ASP A 1 285 ? 1.074 19.327 -5.620 1.00 31.95 285 ASP A O 1
#